Protein AF-A0AAN6EG68-F1 (afdb_monomer)

Nearest PDB structures (foldseek):
  6c6p-assembly1_B  TM=9.346E-01  e=1.962E-18  Homo sapiens
  6n04-assembly1_A  TM=6.151E-01  e=3.041E-03  Streptomyces sp. LC-6-2
  6nsd-assembly1_A  TM=4.526E-01  e=7.603E-03  Saccharomonospora piscinae
  6nsd-assembly1_B  TM=4.858E-01  e=1.551E-02  Saccharomonospora piscinae

Sequence (313 aa):
RPVELISHFCGLVLEHEPVSSDTYFDGPTGTTSHVSRPTDTAGNPLPMPHNGNVMLDGVGPVLLYQMSERETRVLADIPGPFLPSESNGQLRETLRTSLSRAAPKHLYPALHAALMRALDDSRRIRCIGSKFIPATANNIDGAVWIGDALNVRHPLTGGGMTVGLWDVVILTDLLRTHDAANSQQVQRVKAQWQWRRRPRALVVNVLSVALHALFAAETKELGLLREACFEYLAKGSHYTMQPSGFLSGLLPSPMLLIFHFFSVAFLAVYLRVSDESVAYSGGSLFYRVYSAFYTLYIAATVILPVIWRELQP

Structure (mmCIF, N/CA/C/O backbone):
data_AF-A0AAN6EG68-F1
#
_entry.id   AF-A0AAN6EG68-F1
#
loop_
_atom_site.group_PDB
_atom_site.id
_atom_site.type_symbol
_atom_site.label_atom_id
_atom_site.label_alt_id
_atom_site.label_comp_id
_atom_site.label_asym_id
_atom_site.label_entity_id
_atom_site.label_seq_id
_atom_site.pdbx_PDB_ins_code
_atom_site.Cartn_x
_atom_site.Cartn_y
_atom_site.Cartn_z
_atom_site.occupancy
_atom_site.B_iso_or_equiv
_atom_site.auth_seq_id
_atom_site.auth_comp_id
_atom_site.auth_asym_id
_atom_site.auth_atom_id
_atom_site.pdbx_PDB_model_num
ATOM 1 N N . ARG A 1 1 ? 11.511 17.547 2.089 1.00 34.03 1 ARG A N 1
ATOM 2 C CA . ARG A 1 1 ? 10.078 17.709 2.449 1.00 34.03 1 ARG A CA 1
ATOM 3 C C . ARG A 1 1 ? 9.546 16.315 2.758 1.00 34.03 1 ARG A C 1
ATOM 5 O O . ARG A 1 1 ? 10.033 15.402 2.102 1.00 34.03 1 ARG A O 1
ATOM 12 N N . PRO A 1 2 ? 8.655 16.119 3.748 1.00 47.31 2 PRO A N 1
ATOM 13 C CA . PRO A 1 2 ? 7.990 14.826 3.905 1.00 47.31 2 PRO A CA 1
ATOM 14 C C . PRO A 1 2 ? 7.341 14.454 2.569 1.00 47.31 2 PRO A C 1
ATOM 16 O O . PRO A 1 2 ? 6.809 15.335 1.891 1.00 47.31 2 PRO A O 1
ATOM 19 N N . VAL A 1 3 ? 7.468 13.194 2.160 1.00 53.41 3 VAL A N 1
ATOM 20 C CA . VAL A 1 3 ? 6.900 12.718 0.898 1.00 53.41 3 VAL A CA 1
ATOM 21 C C . VAL A 1 3 ? 5.382 12.703 1.067 1.00 53.41 3 VAL A C 1
ATOM 23 O O . VAL A 1 3 ? 4.819 11.797 1.677 1.00 53.41 3 VAL A O 1
ATOM 26 N N . GLU A 1 4 ? 4.711 13.758 0.610 1.00 60.09 4 GLU A N 1
ATOM 27 C CA . GLU A 1 4 ? 3.261 13.744 0.469 1.00 60.09 4 GLU A CA 1
ATOM 28 C C . GLU A 1 4 ? 2.936 12.898 -0.758 1.00 60.09 4 GLU A C 1
ATOM 30 O O . GLU A 1 4 ? 3.005 13.365 -1.892 1.00 60.09 4 GLU A O 1
ATOM 35 N N . LEU A 1 5 ? 2.632 11.625 -0.510 1.00 68.81 5 LEU A N 1
ATOM 36 C CA . LEU A 1 5 ? 2.168 10.669 -1.511 1.00 68.81 5 LEU A CA 1
ATOM 37 C C . LEU A 1 5 ? 0.724 11.007 -1.905 1.00 68.81 5 LEU A C 1
ATOM 39 O O . LEU A 1 5 ? -0.224 10.324 -1.518 1.00 68.81 5 LEU A O 1
ATOM 43 N N . ILE A 1 6 ? 0.559 12.136 -2.590 1.00 81.81 6 ILE A N 1
ATOM 44 C CA . ILE A 1 6 ? -0.708 12.533 -3.193 1.00 81.81 6 ILE A CA 1
ATOM 45 C C . ILE A 1 6 ? -0.736 11.940 -4.592 1.00 81.81 6 ILE A C 1
ATOM 47 O O . ILE A 1 6 ? 0.154 12.183 -5.410 1.00 81.81 6 ILE A O 1
ATOM 51 N N . SER A 1 7 ? -1.774 11.164 -4.852 1.00 88.12 7 SER A N 1
ATOM 52 C CA . SER A 1 7 ? -2.002 10.549 -6.146 1.00 88.12 7 SER A CA 1
ATOM 53 C C . SER A 1 7 ? -3.493 10.417 -6.414 1.00 88.12 7 SER A C 1
ATOM 55 O O . SER A 1 7 ? -4.335 10.681 -5.550 1.00 88.12 7 SER A O 1
ATOM 57 N N . HIS A 1 8 ? -3.829 10.023 -7.633 1.00 92.25 8 HIS A N 1
ATOM 58 C CA . HIS A 1 8 ? -5.200 9.800 -8.050 1.00 92.25 8 HIS A CA 1
ATOM 59 C C . HIS A 1 8 ? -5.314 8.419 -8.679 1.00 92.25 8 HIS A C 1
ATOM 61 O O . HIS A 1 8 ? -4.658 8.141 -9.679 1.00 92.25 8 HIS A O 1
ATOM 67 N N . PHE A 1 9 ? -6.191 7.573 -8.141 1.00 92.94 9 PHE A N 1
ATOM 68 C CA . PHE A 1 9 ? -6.505 6.300 -8.778 1.00 92.94 9 PHE A CA 1
ATOM 69 C C . PHE A 1 9 ? -7.623 6.485 -9.781 1.00 92.94 9 PHE A C 1
ATOM 71 O O . PHE A 1 9 ? -8.748 6.824 -9.410 1.00 92.94 9 PHE A O 1
ATOM 78 N N . CYS A 1 10 ? -7.317 6.215 -11.042 1.00 95.00 10 CYS A N 1
ATOM 79 C CA . CYS A 1 10 ? -8.279 6.219 -12.128 1.00 95.00 10 CYS A CA 1
ATOM 80 C C . CYS A 1 10 ? -8.716 4.791 -12.450 1.00 95.00 10 CYS A C 1
ATOM 82 O O . CYS A 1 10 ? -7.899 3.919 -12.747 1.00 95.00 10 CYS A O 1
ATOM 84 N N . GLY A 1 11 ? -10.022 4.558 -12.348 1.00 94.50 11 GLY A N 1
ATOM 85 C CA . GLY A 1 11 ? -10.633 3.248 -12.484 1.00 94.50 11 GLY A CA 1
ATOM 86 C C . GLY A 1 11 ? -11.172 2.972 -13.881 1.00 94.50 11 GLY A C 1
ATOM 87 O O . GLY A 1 11 ? -11.952 3.761 -14.416 1.00 94.50 11 GLY A O 1
ATOM 88 N N . LEU A 1 12 ? -10.835 1.798 -14.410 1.00 95.06 12 LEU A N 1
ATOM 89 C CA . LEU A 1 12 ? -11.405 1.203 -15.620 1.00 95.06 12 LEU A CA 1
ATOM 90 C C . LEU A 1 12 ? -12.009 -0.170 -15.284 1.00 95.06 12 LEU A C 1
ATOM 92 O O . LEU A 1 12 ? -11.793 -0.708 -14.192 1.00 95.06 12 LEU A O 1
ATOM 96 N N . VAL A 1 13 ? -12.807 -0.719 -16.194 1.00 93.88 13 VAL A N 1
ATOM 97 C CA . VAL A 1 13 ? -13.300 -2.103 -16.128 1.00 93.88 13 VAL A CA 1
ATOM 98 C C . VAL A 1 13 ? -12.889 -2.790 -17.415 1.00 93.88 13 VAL A C 1
ATOM 100 O O . VAL A 1 13 ? -13.124 -2.247 -18.490 1.00 93.88 13 VAL A O 1
ATOM 103 N N . LEU A 1 14 ? -12.265 -3.956 -17.296 1.00 91.81 14 LEU A N 1
ATOM 104 C CA . LEU A 1 14 ? -12.033 -4.846 -18.423 1.00 91.81 14 LEU A CA 1
ATOM 105 C C . LEU A 1 14 ? -13.143 -5.879 -18.439 1.00 91.81 14 LEU A C 1
ATOM 107 O O . LEU A 1 14 ? -13.297 -6.620 -17.469 1.00 91.81 14 LEU A O 1
ATOM 111 N N . GLU A 1 15 ? -13.867 -5.931 -19.545 1.00 89.31 15 GLU A N 1
ATOM 112 C CA . GLU A 1 15 ? -14.767 -7.031 -19.859 1.00 89.31 15 GLU A CA 1
ATOM 113 C C . GLU A 1 15 ? -13.999 -8.052 -20.698 1.00 89.31 15 GLU A C 1
ATOM 115 O O . GLU A 1 15 ? -13.345 -7.709 -21.691 1.00 89.31 15 GLU A O 1
ATOM 120 N N . HIS A 1 16 ? -14.021 -9.306 -20.264 1.00 84.88 16 HIS A N 1
ATOM 121 C CA . HIS A 1 16 ? -13.302 -10.391 -20.912 1.00 84.88 16 HIS A CA 1
ATOM 122 C C . HIS A 1 16 ? -14.074 -11.709 -20.804 1.00 84.88 16 HIS A C 1
ATOM 124 O O . HIS A 1 16 ? -14.963 -11.865 -19.966 1.00 84.88 16 HIS A O 1
ATOM 130 N N . GLU A 1 17 ? -13.717 -12.674 -21.650 1.00 82.31 17 GLU A N 1
ATOM 131 C CA . GLU A 1 17 ? -14.222 -14.042 -21.519 1.00 82.31 17 GLU A CA 1
ATOM 132 C C . GLU A 1 17 ? -13.797 -14.656 -20.174 1.00 82.31 17 GLU A C 1
ATOM 134 O O . GLU A 1 17 ? -12.758 -14.258 -19.629 1.00 82.31 17 GLU A O 1
ATOM 139 N N . PRO A 1 18 ? -14.573 -15.608 -19.622 1.00 79.62 18 PRO A N 1
ATOM 140 C CA . PRO A 1 18 ? -14.226 -16.293 -18.387 1.00 79.62 18 PRO A CA 1
ATOM 141 C C . PRO A 1 18 ? -12.802 -16.833 -18.412 1.00 79.62 18 PRO A C 1
ATOM 143 O O . PRO A 1 18 ? -12.399 -17.546 -19.330 1.00 79.62 18 PRO A O 1
ATOM 146 N N . VAL A 1 19 ? -12.040 -16.485 -17.382 1.00 69.38 19 VAL A N 1
ATOM 147 C CA . VAL A 1 19 ? -10.659 -16.934 -17.255 1.00 69.38 19 VAL A CA 1
ATOM 148 C C . VAL A 1 19 ? -10.644 -18.263 -16.515 1.00 69.38 19 VAL A C 1
ATOM 150 O O . VAL A 1 19 ? -10.862 -18.294 -15.307 1.00 69.38 19 VAL A O 1
ATOM 153 N N . SER A 1 20 ? -10.382 -19.357 -17.227 1.00 60.91 20 SER A N 1
ATOM 154 C CA . SER A 1 20 ? -10.094 -20.655 -16.612 1.00 60.91 20 SER A CA 1
ATOM 155 C C . SER A 1 20 ? -8.624 -20.712 -16.202 1.00 60.91 20 SER A C 1
ATOM 157 O O . SER A 1 20 ? -7.746 -20.544 -17.051 1.00 60.91 20 SER A O 1
ATOM 159 N N . SER A 1 21 ? -8.343 -20.956 -14.925 1.00 64.12 21 SER A N 1
ATOM 160 C CA . SER A 1 21 ? -6.982 -21.178 -14.439 1.00 64.12 21 SER A CA 1
ATOM 161 C C . SER A 1 21 ? -6.982 -22.290 -13.402 1.00 64.12 21 SER A C 1
ATOM 163 O O . SER A 1 21 ? -7.556 -22.133 -12.330 1.00 64.12 21 SER A O 1
ATOM 165 N N . ASP A 1 22 ? -6.299 -23.393 -13.704 1.00 55.91 22 ASP A N 1
ATOM 166 C CA . ASP A 1 22 ? -6.092 -24.487 -12.745 1.00 55.91 22 ASP A CA 1
ATOM 167 C C . ASP A 1 22 ? -4.967 -24.164 -11.743 1.00 55.91 22 ASP A C 1
ATOM 169 O O . ASP A 1 22 ? -4.758 -24.874 -10.758 1.00 55.91 22 ASP A O 1
ATOM 173 N N . THR A 1 23 ? -4.221 -23.080 -11.983 1.00 57.28 23 THR A N 1
ATOM 174 C CA . THR A 1 23 ? -3.123 -22.625 -11.133 1.00 57.28 23 THR A CA 1
ATOM 175 C C . THR A 1 23 ? -3.632 -21.669 -10.056 1.00 57.28 23 THR A C 1
ATOM 177 O O . THR A 1 23 ? -3.948 -20.506 -10.307 1.00 57.28 23 THR A O 1
ATOM 180 N N . TYR A 1 24 ? -3.683 -22.171 -8.825 1.00 58.12 24 TYR A N 1
ATOM 181 C CA . TYR A 1 24 ? -3.859 -21.369 -7.617 1.00 58.12 24 TYR A CA 1
ATOM 182 C C . TYR A 1 24 ? -2.513 -21.158 -6.927 1.00 58.12 24 TYR A C 1
ATOM 184 O O . TYR A 1 24 ? -1.597 -21.966 -7.072 1.00 58.12 24 TYR A O 1
ATOM 192 N N . PHE A 1 25 ? -2.400 -20.075 -6.155 1.00 60.59 25 PHE A N 1
ATOM 193 C CA . PHE A 1 25 ? -1.273 -19.895 -5.247 1.00 60.59 25 PHE A CA 1
ATOM 194 C C . PHE A 1 25 ? -1.234 -21.070 -4.258 1.00 60.59 25 PHE A C 1
ATOM 196 O O . PHE A 1 25 ? -2.131 -21.219 -3.429 1.00 60.59 25 PHE A O 1
ATOM 203 N N . ASP A 1 26 ? -0.201 -21.904 -4.353 1.00 57.41 26 ASP A N 1
ATOM 204 C CA . ASP A 1 26 ? -0.029 -23.135 -3.572 1.00 57.41 26 ASP A CA 1
ATOM 205 C C . ASP A 1 26 ? 0.702 -22.902 -2.236 1.00 57.41 26 ASP A C 1
ATOM 207 O O . ASP A 1 26 ? 1.080 -23.842 -1.535 1.00 57.41 26 ASP A O 1
ATOM 211 N N . GLY A 1 27 ? 0.851 -21.636 -1.837 1.00 54.44 27 GLY A N 1
ATOM 212 C CA . GLY A 1 27 ? 1.479 -21.251 -0.581 1.00 54.44 27 GLY A CA 1
ATOM 213 C C . GLY A 1 27 ? 2.996 -21.035 -0.686 1.00 54.44 27 GLY A C 1
ATOM 214 O O . GLY A 1 27 ? 3.596 -21.136 -1.748 1.00 54.44 27 GLY A O 1
ATOM 215 N N . PRO A 1 28 ? 3.656 -20.712 0.436 1.00 46.91 28 PRO A N 1
ATOM 216 C CA . PRO A 1 28 ? 5.072 -20.312 0.483 1.00 46.91 28 PRO A CA 1
ATOM 217 C C . PRO A 1 28 ? 6.085 -21.442 0.303 1.00 46.91 28 PRO A C 1
ATOM 219 O O . PRO A 1 28 ? 7.268 -21.183 0.101 1.00 46.91 28 PRO A O 1
ATOM 222 N N . THR A 1 29 ? 5.636 -22.683 0.465 1.00 51.59 29 THR A N 1
ATOM 223 C CA . THR A 1 29 ? 6.390 -23.909 0.159 1.00 51.59 29 THR A CA 1
ATOM 224 C C . THR A 1 29 ? 6.016 -24.466 -1.209 1.00 51.59 29 THR A C 1
ATOM 226 O O . THR A 1 29 ? 6.503 -25.524 -1.599 1.00 51.59 29 THR A O 1
ATOM 229 N N . GLY A 1 30 ? 5.087 -23.791 -1.880 1.00 54.03 30 GLY A N 1
ATOM 230 C CA . GLY A 1 30 ? 4.596 -24.137 -3.186 1.00 54.03 30 GLY A CA 1
ATOM 231 C C . GLY A 1 30 ? 5.615 -23.858 -4.283 1.00 54.03 30 GLY A C 1
ATOM 232 O O . GLY A 1 30 ? 6.618 -23.171 -4.094 1.00 54.03 30 GLY A O 1
ATOM 233 N N . THR A 1 31 ? 5.355 -24.426 -5.449 1.00 50.06 31 THR A N 1
ATOM 234 C CA . THR A 1 31 ? 6.162 -24.252 -6.660 1.00 50.06 31 THR A CA 1
ATOM 235 C C . THR A 1 31 ? 5.840 -22.954 -7.403 1.00 50.06 31 THR A C 1
ATOM 237 O O . THR A 1 31 ? 6.585 -22.578 -8.312 1.00 50.06 31 THR A O 1
ATOM 240 N N . THR A 1 32 ? 4.762 -22.244 -7.035 1.00 54.91 32 THR A N 1
ATOM 241 C CA . THR A 1 32 ? 4.381 -20.996 -7.706 1.00 54.91 32 THR A CA 1
ATOM 242 C C . THR A 1 32 ? 5.340 -19.855 -7.364 1.00 54.91 32 THR A C 1
ATOM 244 O O . THR A 1 32 ? 5.504 -19.442 -6.216 1.00 54.91 32 THR A O 1
ATOM 247 N N . SER A 1 33 ? 5.999 -19.312 -8.390 1.00 53.25 33 SER A N 1
ATOM 248 C CA . SER A 1 33 ? 6.891 -18.165 -8.235 1.00 53.25 33 SER A CA 1
ATOM 249 C C . SER A 1 33 ? 6.109 -16.937 -7.758 1.00 53.25 33 SER A C 1
ATOM 251 O O . SER A 1 33 ? 5.188 -16.491 -8.438 1.00 53.25 33 SER A O 1
ATOM 253 N N . HIS A 1 34 ? 6.534 -16.333 -6.646 1.00 56.84 34 HIS A N 1
ATOM 254 C CA . HIS A 1 34 ? 5.934 -15.116 -6.072 1.00 56.84 34 HIS A CA 1
ATOM 255 C C . HIS A 1 34 ? 6.047 -13.865 -6.966 1.00 56.84 34 HIS A C 1
ATOM 257 O O . HIS A 1 34 ? 5.420 -12.844 -6.691 1.00 56.84 34 HIS A O 1
ATOM 263 N N . VAL A 1 35 ? 6.849 -13.945 -8.031 1.00 56.38 35 VAL A N 1
ATOM 264 C CA . VAL A 1 35 ? 6.970 -12.949 -9.096 1.00 56.38 35 VAL A CA 1
ATOM 265 C C . VAL A 1 35 ? 6.709 -13.678 -10.409 1.00 56.38 35 VAL A C 1
ATOM 267 O O . VAL A 1 35 ? 7.561 -14.427 -10.887 1.00 56.38 35 VAL A O 1
ATOM 270 N N . SER A 1 36 ? 5.524 -13.491 -10.985 1.00 53.62 36 SER A N 1
ATOM 271 C CA . SER A 1 36 ? 5.192 -14.084 -12.278 1.00 53.62 36 SER A CA 1
ATOM 272 C C . SER A 1 36 ? 6.006 -13.402 -13.378 1.00 53.62 36 SER A C 1
ATOM 274 O O . SER A 1 36 ? 5.848 -12.204 -13.625 1.00 53.62 36 SER A O 1
ATOM 276 N N . ARG A 1 37 ? 6.857 -14.160 -14.074 1.00 55.66 37 ARG A N 1
ATOM 277 C CA . ARG A 1 37 ? 7.340 -13.753 -15.399 1.00 55.66 37 ARG A CA 1
ATOM 278 C C . ARG A 1 37 ? 6.243 -14.091 -16.413 1.00 55.66 37 ARG A C 1
ATOM 280 O O . ARG A 1 37 ? 5.668 -15.174 -16.299 1.00 55.66 37 ARG A O 1
ATOM 287 N N . PRO A 1 38 ? 5.938 -13.210 -17.381 1.00 52.88 38 PRO A N 1
ATOM 288 C CA . PRO A 1 38 ? 4.919 -13.494 -18.384 1.00 52.88 38 PRO A CA 1
ATOM 289 C C . PRO A 1 38 ? 5.274 -14.795 -19.108 1.00 52.88 38 PRO A C 1
ATOM 291 O O . PRO A 1 38 ? 6.283 -14.875 -19.805 1.00 52.88 38 PRO A O 1
ATOM 294 N N . THR A 1 39 ? 4.465 -15.826 -18.893 1.00 50.31 39 THR A N 1
ATOM 295 C CA . THR A 1 39 ? 4.550 -17.110 -19.586 1.00 50.31 39 THR A CA 1
ATOM 296 C C . THR A 1 39 ? 3.167 -17.389 -20.160 1.00 50.31 39 THR A C 1
ATOM 298 O O . THR A 1 39 ? 2.177 -17.388 -19.441 1.00 50.31 39 THR A O 1
ATOM 301 N N . ASP A 1 40 ? 3.126 -17.483 -21.488 1.00 51.56 40 ASP A N 1
ATOM 302 C CA . ASP A 1 40 ? 1.959 -17.722 -22.344 1.00 51.56 40 ASP A CA 1
ATOM 303 C C . ASP A 1 40 ? 0.699 -16.867 -22.063 1.00 51.56 40 ASP A C 1
ATOM 305 O O . ASP A 1 40 ? -0.344 -17.327 -21.603 1.00 51.56 40 ASP A O 1
ATOM 309 N N . THR A 1 41 ? 0.790 -15.570 -22.376 1.00 52.97 41 THR A N 1
ATOM 310 C CA . THR A 1 41 ? -0.293 -14.577 -22.228 1.00 52.97 41 THR A CA 1
ATOM 311 C C . THR A 1 41 ? -1.195 -14.467 -23.466 1.00 52.97 41 THR A C 1
ATOM 313 O O . THR A 1 41 ? -1.976 -13.520 -23.581 1.00 52.97 41 THR A O 1
ATOM 316 N N . ALA A 1 42 ? -1.097 -15.399 -24.421 1.00 52.16 42 ALA A N 1
ATOM 317 C CA . ALA A 1 42 ? -1.772 -15.275 -25.715 1.00 52.16 42 ALA A CA 1
ATOM 318 C C . ALA A 1 42 ? -3.309 -15.364 -25.617 1.00 52.16 42 ALA A C 1
ATOM 320 O O . ALA A 1 42 ? -4.000 -14.749 -26.428 1.00 52.16 42 ALA A O 1
ATOM 321 N N . GLY A 1 43 ? -3.842 -16.080 -24.618 1.00 55.97 43 GLY A N 1
ATOM 322 C CA . GLY A 1 43 ? -5.288 -16.267 -24.427 1.00 55.97 43 GLY A CA 1
ATOM 323 C C . GLY A 1 43 ? -5.887 -15.619 -23.175 1.00 55.97 43 GLY A C 1
ATOM 324 O O . GLY A 1 43 ? -7.107 -15.524 -23.079 1.00 55.97 43 GLY A O 1
ATOM 325 N N . ASN A 1 44 ? -5.066 -15.172 -22.218 1.00 63.25 44 ASN A N 1
ATOM 326 C CA . ASN A 1 44 ? -5.548 -14.729 -20.910 1.00 63.25 44 ASN A CA 1
ATOM 327 C C . ASN A 1 44 ? -5.490 -13.197 -20.761 1.00 63.25 44 ASN A C 1
ATOM 329 O O . ASN A 1 44 ? -4.425 -12.609 -20.965 1.00 63.25 44 ASN A O 1
ATOM 333 N N . PRO A 1 45 ? -6.593 -12.525 -20.380 1.00 72.75 45 PRO A N 1
ATOM 334 C CA . PRO A 1 45 ? -6.592 -11.089 -20.115 1.00 72.75 45 PRO A CA 1
ATOM 335 C C . PRO A 1 45 ? -5.745 -10.685 -18.899 1.00 72.75 45 PRO A C 1
ATOM 337 O O . PRO A 1 45 ? -5.509 -9.490 -18.743 1.00 72.75 45 PRO A O 1
ATOM 340 N N . LEU A 1 46 ? -5.288 -11.616 -18.046 1.00 80.56 46 LEU A N 1
ATOM 341 C CA . LEU A 1 46 ? -4.505 -11.310 -16.841 1.00 80.56 46 LEU A CA 1
ATOM 342 C C . LEU A 1 46 ? -3.203 -12.116 -16.732 1.00 80.56 46 LEU A C 1
ATOM 344 O O . LEU A 1 46 ? -3.188 -13.283 -17.120 1.00 80.56 46 LEU A O 1
ATOM 348 N N . PRO A 1 47 ? -2.129 -11.533 -16.152 1.00 79.25 47 PRO A N 1
ATOM 349 C CA . PRO A 1 47 ? -0.864 -12.242 -15.938 1.00 79.25 47 PRO A CA 1
ATOM 350 C C . PRO A 1 47 ? -1.003 -13.439 -14.992 1.00 79.25 47 PRO A C 1
ATOM 352 O O . PRO A 1 47 ? -0.449 -14.499 -15.261 1.00 79.25 47 PRO A O 1
ATOM 355 N N . MET A 1 48 ? -1.751 -13.269 -13.898 1.00 79.19 48 MET A N 1
ATOM 356 C CA . MET A 1 48 ? -2.055 -14.332 -12.944 1.00 79.19 48 MET A CA 1
ATOM 357 C C . MET A 1 48 ? -3.538 -14.262 -12.545 1.00 79.19 48 MET A C 1
ATOM 359 O O . MET A 1 48 ? -3.926 -13.386 -11.762 1.00 79.19 48 MET A O 1
ATOM 363 N N . PRO A 1 49 ? -4.392 -15.143 -13.091 1.00 78.94 49 PRO A N 1
ATOM 364 C CA . PRO A 1 49 ? -5.804 -15.227 -12.715 1.00 78.94 49 PRO A CA 1
ATOM 365 C C . PRO A 1 49 ? -5.991 -15.573 -11.238 1.00 78.94 49 PRO A C 1
ATOM 367 O O . PRO A 1 49 ? -5.094 -16.124 -10.601 1.00 78.94 49 PRO A O 1
ATOM 370 N N . HIS A 1 50 ? -7.152 -15.228 -10.680 1.00 78.50 50 HIS A N 1
ATOM 371 C CA . HIS A 1 50 ? -7.513 -15.411 -9.265 1.00 78.50 50 HIS A CA 1
ATOM 372 C C . HIS A 1 50 ? -6.593 -14.706 -8.253 1.00 78.50 50 HIS A C 1
ATOM 374 O O . HIS A 1 50 ? -6.770 -14.857 -7.045 1.00 78.50 50 HIS A O 1
ATOM 380 N N . ASN A 1 51 ? -5.644 -13.896 -8.727 1.00 83.75 51 ASN A N 1
ATOM 381 C CA . ASN A 1 51 ? -4.706 -13.138 -7.913 1.00 83.75 51 ASN A CA 1
ATOM 382 C C . ASN A 1 51 ? -4.835 -11.638 -8.207 1.00 83.75 51 ASN A C 1
ATOM 384 O O . ASN A 1 51 ? -5.194 -11.217 -9.310 1.00 83.75 51 ASN A O 1
ATOM 388 N N . GLY A 1 52 ? -4.527 -10.812 -7.206 1.00 88.31 52 GLY A N 1
ATOM 389 C CA . GLY A 1 52 ? -4.320 -9.383 -7.422 1.00 88.31 52 GLY A CA 1
ATOM 390 C C . GLY A 1 52 ? -3.003 -9.169 -8.164 1.00 88.31 52 GLY A C 1
ATOM 391 O O . GLY A 1 52 ? -1.960 -9.631 -7.713 1.00 88.31 52 GLY A O 1
ATOM 392 N N . ASN A 1 53 ? -3.044 -8.471 -9.294 1.00 89.25 53 ASN A N 1
ATOM 393 C CA . ASN A 1 53 ? -1.874 -8.171 -10.110 1.00 89.25 53 ASN A CA 1
ATOM 394 C C . ASN A 1 53 ? -1.461 -6.711 -9.885 1.00 89.25 53 ASN A C 1
ATOM 396 O O . ASN A 1 53 ? -2.300 -5.809 -9.921 1.00 89.25 53 ASN A O 1
ATOM 400 N N . VAL A 1 54 ? -0.166 -6.475 -9.677 1.00 91.56 54 VAL A N 1
ATOM 401 C CA . VAL A 1 54 ? 0.413 -5.135 -9.509 1.00 91.56 54 VAL A CA 1
ATOM 402 C C . VAL A 1 54 ? 1.495 -4.945 -10.565 1.00 91.56 54 VAL A C 1
ATOM 404 O O . VAL A 1 54 ? 2.498 -5.652 -10.556 1.00 91.56 54 VAL A O 1
ATOM 407 N N . MET A 1 55 ? 1.298 -3.995 -11.476 1.00 91.12 55 MET A N 1
ATOM 408 C CA . MET A 1 55 ? 2.254 -3.663 -12.535 1.00 91.12 55 MET A CA 1
ATOM 409 C C . MET A 1 55 ? 2.949 -2.339 -12.209 1.00 91.12 55 MET A C 1
ATOM 411 O O . MET A 1 55 ? 2.281 -1.359 -11.878 1.00 91.12 55 MET A O 1
ATOM 415 N N . LEU A 1 56 ? 4.281 -2.303 -12.294 1.00 90.12 56 LEU A N 1
ATOM 416 C CA . LEU A 1 56 ? 5.093 -1.199 -11.757 1.00 90.12 56 LEU A CA 1
ATOM 417 C C . LEU A 1 56 ? 5.752 -0.294 -12.802 1.00 90.12 56 LEU A C 1
ATOM 419 O O . LEU A 1 56 ? 6.315 0.734 -12.438 1.00 90.12 56 LEU A O 1
ATOM 423 N N . ASP A 1 57 ? 5.692 -0.651 -14.084 1.00 87.81 57 ASP A N 1
ATOM 424 C CA . ASP A 1 57 ? 6.399 0.086 -15.142 1.00 87.81 57 ASP A CA 1
ATOM 425 C C . ASP A 1 57 ? 5.609 1.281 -15.707 1.00 87.81 57 ASP A C 1
ATOM 427 O O . ASP A 1 57 ? 6.121 2.034 -16.547 1.00 87.81 57 ASP A O 1
ATOM 431 N N . GLY A 1 58 ? 4.373 1.470 -15.233 1.00 88.12 58 GLY A N 1
ATOM 432 C CA . GLY A 1 58 ? 3.504 2.597 -15.567 1.00 88.12 58 GLY A CA 1
ATOM 433 C C . GLY A 1 58 ? 4.044 3.957 -15.108 1.00 88.12 58 GLY A C 1
ATOM 434 O O . GLY A 1 58 ? 5.175 4.092 -14.646 1.00 88.12 58 GLY A O 1
ATOM 435 N N . VAL A 1 59 ? 3.225 5.002 -15.258 1.00 90.44 59 VAL A N 1
ATOM 436 C CA . VAL A 1 59 ? 3.531 6.324 -14.670 1.00 90.44 59 VAL A CA 1
ATOM 437 C C . VAL A 1 59 ? 3.501 6.237 -13.138 1.00 90.44 59 VAL A C 1
ATOM 439 O O . VAL A 1 59 ? 4.355 6.808 -12.471 1.00 90.44 59 VAL A O 1
ATOM 442 N N . GLY A 1 60 ? 2.546 5.477 -12.606 1.00 90.62 60 GLY A N 1
ATOM 443 C CA . GLY A 1 60 ? 2.505 4.965 -11.240 1.00 90.62 60 GLY A CA 1
ATOM 444 C C . GLY A 1 60 ? 2.076 3.490 -11.263 1.00 90.62 60 GLY A C 1
ATOM 445 O O . GLY A 1 60 ? 1.894 2.923 -12.350 1.00 90.62 60 GLY A O 1
ATOM 446 N N . PRO A 1 61 ? 1.905 2.843 -10.097 1.00 92.69 61 PRO A N 1
ATOM 447 C CA . PRO A 1 61 ? 1.449 1.459 -10.035 1.00 92.69 61 PRO A CA 1
ATOM 448 C C . PRO A 1 61 ? 0.063 1.273 -10.669 1.00 92.69 61 PRO A C 1
ATOM 450 O O . PRO A 1 61 ? -0.859 2.063 -10.453 1.00 92.69 61 PRO A O 1
ATOM 453 N N . VAL A 1 62 ? -0.102 0.184 -11.419 1.00 95.00 62 VAL A N 1
ATOM 454 C CA . VAL A 1 62 ? -1.387 -0.244 -11.984 1.00 95.00 62 VAL A CA 1
ATOM 455 C C . VAL A 1 62 ? -1.825 -1.527 -11.292 1.00 95.00 62 VAL A C 1
ATOM 457 O O . VAL A 1 62 ? -1.121 -2.535 -11.326 1.00 95.00 62 VAL A O 1
ATOM 460 N N . LEU A 1 63 ? -2.994 -1.489 -10.661 1.00 94.69 63 LEU A N 1
ATOM 461 C CA . LEU A 1 63 ? -3.604 -2.628 -9.985 1.00 94.69 63 LEU A CA 1
ATOM 462 C C . LEU A 1 63 ? -4.649 -3.271 -10.885 1.00 94.69 63 LEU A C 1
ATOM 464 O O . LEU A 1 63 ? -5.477 -2.563 -11.460 1.00 94.69 63 LEU A O 1
ATOM 468 N N . LEU A 1 64 ? -4.654 -4.600 -10.947 1.00 93.62 64 LEU A N 1
ATOM 469 C CA . LEU A 1 64 ? -5.698 -5.378 -11.599 1.00 93.62 64 LEU A CA 1
ATOM 470 C C . LEU A 1 64 ? -6.200 -6.460 -10.651 1.00 93.62 64 LEU A C 1
ATOM 472 O O . LEU A 1 64 ? -5.411 -7.228 -10.104 1.00 93.62 64 LEU A O 1
ATOM 476 N N . TYR A 1 65 ? -7.511 -6.542 -10.461 1.00 92.12 65 TYR A N 1
ATOM 477 C CA . TYR A 1 65 ? -8.120 -7.619 -9.687 1.00 92.12 65 TYR A CA 1
ATOM 478 C C . TYR A 1 65 ? -9.496 -7.976 -10.240 1.00 92.12 65 TYR A C 1
ATOM 480 O O . TYR A 1 65 ? -10.300 -7.105 -10.586 1.00 92.12 65 TYR A O 1
ATOM 488 N N . GLN A 1 66 ? -9.757 -9.276 -10.333 1.00 90.12 66 GLN A N 1
ATOM 489 C CA . GLN A 1 66 ? -11.032 -9.797 -10.814 1.00 90.12 66 GLN A CA 1
ATOM 490 C C . GLN A 1 66 ? -12.137 -9.472 -9.806 1.00 90.12 66 GLN A C 1
ATOM 492 O O . GLN A 1 66 ? -11.985 -9.710 -8.609 1.00 90.12 66 GLN A O 1
ATOM 497 N N . MET A 1 67 ? -13.236 -8.895 -10.292 1.00 90.25 67 MET A N 1
ATOM 498 C CA . MET A 1 67 ? -14.457 -8.672 -9.507 1.00 90.25 67 MET A CA 1
ATOM 499 C C . MET A 1 67 ? -15.461 -9.807 -9.727 1.00 90.25 67 MET A C 1
ATOM 501 O O . MET A 1 67 ? -16.218 -10.147 -8.822 1.00 90.25 67 MET A O 1
ATOM 505 N N . SER A 1 68 ? -15.456 -10.381 -10.930 1.00 88.62 68 SER A N 1
ATOM 506 C CA . SER A 1 68 ? -16.263 -11.527 -11.342 1.00 88.62 68 SER A CA 1
ATOM 507 C C . SER A 1 68 ? -15.473 -12.373 -12.348 1.00 88.62 68 SER A C 1
ATOM 509 O O . SER A 1 68 ? -14.341 -12.037 -12.700 1.00 88.62 68 SER A O 1
ATOM 511 N N . GLU A 1 69 ? -16.058 -13.464 -12.843 1.00 84.38 69 GLU A N 1
ATOM 512 C CA . GLU A 1 69 ? -15.427 -14.305 -13.872 1.00 84.38 69 GLU A CA 1
ATOM 513 C C . GLU A 1 69 ? -15.167 -13.553 -15.188 1.00 84.38 69 GLU A C 1
ATOM 515 O O . GLU A 1 69 ? -14.280 -13.940 -15.946 1.00 84.38 69 GLU A O 1
ATOM 520 N N . ARG A 1 70 ? -15.919 -12.476 -15.454 1.00 87.94 70 ARG A N 1
ATOM 521 C CA . ARG A 1 70 ? -15.903 -11.731 -16.725 1.00 87.94 70 ARG A CA 1
ATOM 522 C C . ARG A 1 70 ? -15.472 -10.274 -16.595 1.00 87.94 70 ARG A C 1
ATOM 524 O O . ARG A 1 70 ? -15.318 -9.592 -17.606 1.00 87.94 70 ARG A O 1
ATOM 531 N N . GLU A 1 71 ? -15.300 -9.784 -15.371 1.00 90.88 71 GLU A N 1
ATOM 532 C CA . GLU A 1 71 ? -14.961 -8.389 -15.113 1.00 90.88 71 GLU A CA 1
ATOM 533 C C . GLU A 1 71 ? -13.711 -8.275 -14.250 1.00 90.88 71 GLU A C 1
ATOM 535 O O . GLU A 1 71 ? -13.651 -8.768 -13.118 1.00 90.88 71 GLU A O 1
ATOM 540 N N . THR A 1 72 ? -12.745 -7.508 -14.747 1.00 92.50 72 THR A N 1
ATOM 541 C CA . THR A 1 72 ? -11.561 -7.115 -13.987 1.00 92.50 72 THR A CA 1
ATOM 542 C C . THR A 1 72 ? -11.552 -5.618 -13.736 1.00 92.50 72 THR A C 1
ATOM 544 O O . THR A 1 72 ? -11.653 -4.806 -14.657 1.00 92.50 72 THR A O 1
ATOM 547 N N . ARG A 1 73 ? -11.386 -5.228 -12.471 1.00 94.75 73 ARG A N 1
ATOM 548 C CA . ARG A 1 73 ? -11.121 -3.839 -12.109 1.00 94.75 73 ARG A CA 1
ATOM 549 C C . ARG A 1 73 ? -9.675 -3.508 -12.431 1.00 94.75 73 ARG A C 1
ATOM 551 O O . ARG A 1 73 ? -8.778 -4.231 -12.013 1.00 94.75 73 ARG A O 1
ATOM 558 N N . VAL A 1 74 ? -9.464 -2.368 -13.080 1.00 95.62 74 VAL A N 1
ATOM 559 C CA . VAL A 1 74 ? -8.140 -1.761 -13.234 1.00 95.62 74 VAL A CA 1
ATOM 560 C C . VAL A 1 74 ? -8.126 -0.437 -12.492 1.00 95.62 74 VAL A C 1
ATOM 562 O O . VAL A 1 74 ? -9.043 0.365 -12.668 1.00 95.62 74 VAL A O 1
ATOM 565 N N . LEU A 1 75 ? -7.107 -0.208 -11.668 1.00 95.62 75 LEU A N 1
ATOM 566 C CA . LEU A 1 75 ? -6.851 1.068 -11.007 1.00 95.62 75 LEU A CA 1
ATOM 567 C C . LEU A 1 75 ? -5.442 1.529 -11.380 1.00 95.62 75 LEU A C 1
ATOM 569 O O . LEU A 1 75 ? -4.462 0.925 -10.951 1.00 95.62 75 LEU A O 1
ATOM 573 N N . ALA A 1 76 ? -5.341 2.585 -12.180 1.00 95.38 76 ALA A N 1
ATOM 574 C CA . ALA A 1 76 ? -4.066 3.199 -12.529 1.00 95.38 76 ALA A CA 1
ATOM 575 C C . ALA A 1 76 ? -3.796 4.388 -11.604 1.00 95.38 76 ALA A C 1
ATOM 577 O O . ALA A 1 76 ? -4.611 5.311 -11.538 1.00 95.38 76 ALA A O 1
ATOM 578 N N . ASP A 1 77 ? -2.668 4.356 -10.899 1.00 93.69 77 ASP A N 1
ATOM 579 C CA . ASP A 1 77 ? -2.210 5.464 -10.068 1.00 93.69 77 ASP A CA 1
ATOM 580 C C . ASP A 1 77 ? -1.579 6.559 -10.936 1.00 93.69 77 ASP A C 1
ATOM 582 O O . ASP A 1 77 ? -0.673 6.298 -11.733 1.00 93.69 77 ASP A O 1
ATOM 586 N N . ILE A 1 78 ? -2.070 7.788 -10.785 1.00 92.31 78 ILE A N 1
ATOM 587 C CA . ILE A 1 78 ? -1.501 8.991 -11.391 1.00 92.31 78 ILE A CA 1
ATOM 588 C C . ILE A 1 78 ? -0.888 9.835 -10.266 1.00 92.31 78 ILE A C 1
ATOM 590 O O . ILE A 1 78 ? -1.640 10.438 -9.487 1.00 92.31 78 ILE A O 1
ATOM 594 N N . PRO A 1 79 ? 0.452 9.875 -10.146 1.00 87.94 79 PRO A N 1
ATOM 595 C CA . PRO A 1 79 ? 1.120 10.635 -9.103 1.00 87.94 79 PRO A CA 1
ATOM 596 C C . PRO A 1 79 ? 0.954 12.138 -9.332 1.00 87.94 79 PRO A C 1
ATOM 598 O O . PRO A 1 79 ? 0.899 12.619 -10.466 1.00 87.94 79 PRO A O 1
ATOM 601 N N . GLY A 1 80 ? 0.901 12.887 -8.234 1.00 85.44 80 GLY A N 1
ATOM 602 C CA . GLY A 1 80 ? 0.911 14.341 -8.250 1.00 85.44 80 GLY A CA 1
ATOM 603 C C . GLY A 1 80 ? -0.316 14.980 -7.592 1.00 85.44 80 GLY A C 1
ATOM 604 O O . GLY A 1 80 ? -1.353 14.343 -7.397 1.00 85.44 80 GLY A O 1
ATOM 605 N N . PRO A 1 81 ? -0.209 16.278 -7.252 1.00 83.44 81 PRO A N 1
ATOM 606 C CA . PRO A 1 81 ? -1.227 16.994 -6.485 1.00 83.44 81 PRO A CA 1
ATOM 607 C C . PRO A 1 81 ? -2.498 17.307 -7.281 1.00 83.44 81 PRO A C 1
ATOM 609 O O . PRO A 1 81 ? -3.536 17.575 -6.681 1.00 83.44 81 PRO A O 1
ATOM 612 N N . PHE A 1 82 ? -2.431 17.279 -8.614 1.00 86.62 82 PHE A N 1
ATOM 613 C CA . PHE A 1 82 ? -3.546 17.618 -9.491 1.00 86.62 82 PHE A CA 1
ATOM 614 C C . PHE A 1 82 ? -3.749 16.530 -10.536 1.00 86.62 82 PHE A C 1
ATOM 616 O O . PHE A 1 82 ? -2.794 16.063 -11.154 1.00 86.62 82 PHE A O 1
ATOM 623 N N . LEU A 1 83 ? -5.010 16.166 -10.755 1.00 89.81 83 LEU A N 1
ATOM 624 C CA . LEU A 1 83 ? -5.385 15.273 -11.838 1.00 89.81 83 LEU A CA 1
ATOM 625 C C . LEU A 1 83 ? -5.227 16.003 -13.187 1.00 89.81 83 LEU A C 1
ATOM 627 O O . LEU A 1 83 ? -5.716 17.132 -13.314 1.00 89.81 83 LEU A O 1
ATOM 631 N N . PRO A 1 84 ? -4.601 15.383 -14.205 1.00 90.25 84 PRO A N 1
ATOM 632 C CA . PRO A 1 84 ? -4.615 15.915 -15.562 1.00 90.25 84 PRO A CA 1
ATOM 633 C C . PRO A 1 84 ? -6.052 16.145 -16.046 1.00 90.25 84 PRO A C 1
ATOM 635 O O . PRO A 1 84 ? -6.964 15.393 -15.698 1.00 90.25 84 PRO A O 1
ATOM 638 N N . SER A 1 85 ? -6.271 17.182 -16.854 1.00 88.44 85 SER A N 1
ATOM 639 C CA . SER A 1 85 ? -7.627 17.505 -17.302 1.00 88.44 85 SER A CA 1
ATOM 640 C C . SER A 1 85 ? -8.165 16.439 -18.264 1.00 88.44 85 SER A C 1
ATOM 642 O O . SER A 1 85 ? -7.474 15.986 -19.178 1.00 88.44 85 SER A O 1
ATOM 644 N N . GLU A 1 86 ? -9.423 16.032 -18.076 1.00 86.94 86 GLU A N 1
ATOM 645 C CA . GLU A 1 86 ? -10.110 15.157 -19.033 1.00 86.94 86 GLU A CA 1
ATOM 646 C C . GLU A 1 86 ? -10.687 15.954 -20.213 1.00 86.94 86 GLU A C 1
ATOM 648 O O . GLU A 1 86 ? -10.740 15.438 -21.326 1.00 86.94 86 GLU A O 1
ATOM 653 N N . SER A 1 87 ? -11.046 17.232 -20.023 1.00 86.94 87 SER A N 1
ATOM 654 C CA . SER A 1 87 ? -11.684 18.048 -21.072 1.00 86.94 87 SER A CA 1
ATOM 655 C C . SER A 1 87 ? -10.768 18.353 -22.258 1.00 86.94 87 SER A C 1
ATOM 657 O O . SER A 1 87 ? -11.252 18.546 -23.369 1.00 86.94 87 SER A O 1
ATOM 659 N N . ASN A 1 88 ? -9.452 18.376 -22.036 1.00 89.56 88 ASN A N 1
ATOM 660 C CA . ASN A 1 88 ? -8.437 18.557 -23.076 1.00 89.56 88 ASN A CA 1
ATOM 661 C C . ASN A 1 88 ? -7.767 17.230 -23.493 1.00 89.56 88 ASN A C 1
ATOM 663 O O . ASN A 1 88 ? -6.769 17.252 -24.208 1.00 89.56 88 ASN A O 1
ATOM 667 N N . GLY A 1 89 ? -8.276 16.086 -23.019 1.00 90.25 89 GLY A N 1
ATOM 668 C CA . GLY A 1 89 ? -7.761 14.754 -23.339 1.00 90.25 89 GLY A CA 1
ATOM 669 C C . GLY A 1 89 ? -6.456 14.348 -22.640 1.00 90.25 89 GLY A C 1
ATOM 670 O O . GLY A 1 89 ? -6.046 13.197 -22.790 1.00 90.25 89 GLY A O 1
ATOM 671 N N . GLN A 1 90 ? -5.821 15.218 -21.842 1.00 93.06 90 GLN A N 1
ATOM 672 C CA . GLN A 1 90 ? -4.533 14.918 -21.197 1.00 93.06 90 GLN A CA 1
ATOM 673 C C . GLN A 1 90 ? -4.611 13.700 -20.279 1.00 93.06 90 GLN A C 1
ATOM 675 O O . GLN A 1 90 ? -3.722 12.855 -20.320 1.00 93.06 90 GLN A O 1
ATOM 680 N N . LEU A 1 91 ? -5.693 13.564 -19.505 1.00 93.94 91 LEU A N 1
ATOM 681 C CA . LEU A 1 91 ? -5.893 12.405 -18.634 1.00 93.94 91 LEU A CA 1
ATOM 682 C C . LEU A 1 91 ? -5.853 11.083 -19.406 1.00 93.94 91 LEU A C 1
ATOM 684 O O . LEU A 1 91 ? -5.190 10.136 -18.984 1.00 93.94 91 LEU A O 1
ATOM 688 N N . ARG A 1 92 ? -6.539 11.023 -20.551 1.00 94.75 92 ARG A N 1
ATOM 689 C CA . ARG A 1 92 ? -6.581 9.819 -21.388 1.00 94.75 92 ARG A CA 1
ATOM 690 C C . ARG A 1 92 ? -5.221 9.503 -21.973 1.00 94.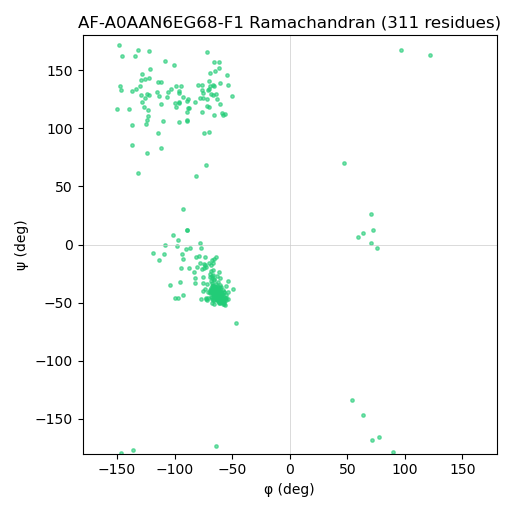75 92 ARG A C 1
ATOM 692 O O . ARG A 1 92 ? -4.846 8.340 -22.003 1.00 94.75 92 ARG A O 1
ATOM 699 N N . GLU A 1 93 ? -4.466 10.518 -22.373 1.00 95.44 93 GLU A N 1
ATOM 700 C CA . GLU A 1 93 ? -3.125 10.314 -22.911 1.00 95.44 93 GLU A CA 1
ATOM 701 C C . GLU A 1 93 ? -2.130 9.846 -21.838 1.00 95.44 93 GLU A C 1
ATOM 703 O O . GLU A 1 93 ? -1.364 8.904 -22.058 1.00 95.44 93 GLU A O 1
ATOM 708 N N . THR A 1 94 ? -2.194 10.423 -20.632 1.00 95.44 94 THR A N 1
ATOM 709 C CA . THR A 1 94 ? -1.401 9.954 -19.486 1.00 95.44 94 THR A CA 1
ATOM 710 C C . THR A 1 94 ? -1.751 8.512 -19.124 1.00 95.44 94 THR A C 1
ATOM 712 O O . THR A 1 94 ? -0.851 7.698 -18.916 1.00 95.44 94 THR A O 1
ATOM 715 N N . LEU A 1 95 ? -3.041 8.160 -19.095 1.00 96.38 95 LEU A N 1
ATOM 716 C CA . LEU A 1 95 ? -3.482 6.790 -18.827 1.00 96.38 95 LEU A CA 1
ATOM 717 C C . LEU A 1 95 ? -3.052 5.830 -19.932 1.00 96.38 95 LEU A C 1
ATOM 719 O O . LEU A 1 95 ? -2.512 4.773 -19.624 1.00 96.38 95 LEU A O 1
ATOM 723 N N . ARG A 1 96 ? -3.203 6.206 -21.205 1.00 96.69 96 ARG A N 1
ATOM 724 C CA . ARG A 1 96 ? -2.741 5.408 -22.348 1.00 96.69 96 ARG A CA 1
ATOM 725 C C . ARG A 1 96 ? -1.250 5.109 -22.240 1.00 96.69 96 ARG A C 1
ATOM 727 O O . ARG A 1 96 ? -0.849 3.954 -22.382 1.00 96.69 96 ARG A O 1
ATOM 734 N N . THR A 1 97 ? -0.447 6.120 -21.913 1.00 95.94 97 THR A N 1
ATOM 735 C CA . THR A 1 97 ? 0.995 5.973 -21.678 1.00 95.94 97 THR A CA 1
ATOM 736 C C . THR A 1 97 ? 1.278 5.049 -20.493 1.00 95.94 97 THR A C 1
ATOM 738 O O . THR A 1 97 ? 2.074 4.119 -20.616 1.00 95.94 97 THR A O 1
ATOM 741 N N . SER A 1 98 ? 0.610 5.268 -19.356 1.00 95.69 98 SER A N 1
ATOM 742 C CA . SER A 1 98 ? 0.799 4.474 -18.138 1.00 95.69 98 SER A CA 1
ATOM 743 C C . SER A 1 98 ? 0.464 2.997 -18.362 1.00 95.69 98 SER A C 1
ATOM 745 O O . SER A 1 98 ? 1.292 2.127 -18.101 1.00 95.69 98 SER A O 1
ATOM 747 N N . LEU A 1 99 ? -0.707 2.710 -18.935 1.00 96.00 99 LEU A N 1
ATOM 748 C CA . LEU A 1 99 ? -1.176 1.354 -19.223 1.00 96.00 99 LEU A CA 1
ATOM 749 C C . LEU A 1 99 ? -0.309 0.656 -20.277 1.00 96.00 99 LEU A C 1
ATOM 751 O O . LEU A 1 99 ? -0.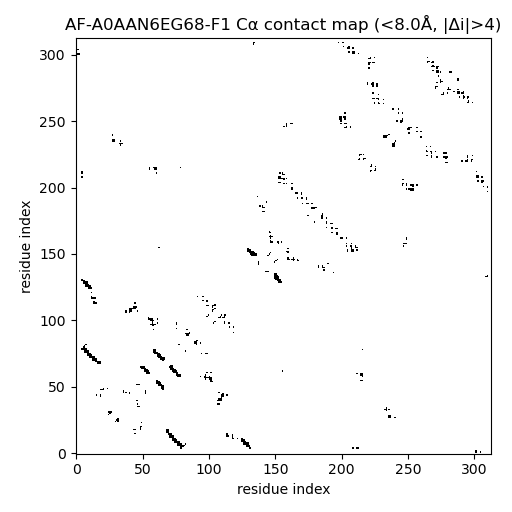006 -0.524 -20.131 1.00 96.00 99 LEU A O 1
ATOM 755 N N . SER A 1 100 ? 0.139 1.381 -21.307 1.00 95.50 100 SER A N 1
ATOM 756 C CA . SER A 1 100 ? 1.027 0.829 -22.340 1.00 95.50 100 SER A CA 1
ATOM 757 C C . SER A 1 100 ? 2.403 0.464 -21.797 1.00 95.50 100 SER A C 1
ATOM 759 O O . SER A 1 100 ? 2.993 -0.511 -22.252 1.00 95.50 100 SER A O 1
ATOM 761 N N . ARG A 1 101 ? 2.924 1.236 -20.837 1.00 94.75 101 ARG A N 1
ATOM 762 C CA . ARG A 1 101 ? 4.194 0.925 -20.175 1.00 94.75 101 ARG A CA 1
ATOM 763 C C . ARG A 1 101 ? 4.058 -0.212 -19.168 1.00 94.75 101 ARG A C 1
ATOM 765 O O . ARG A 1 101 ? 4.938 -1.058 -19.115 1.00 94.75 101 ARG A O 1
ATOM 772 N N . ALA A 1 102 ? 2.964 -0.241 -18.409 1.00 92.94 102 ALA A N 1
ATOM 773 C CA . ALA A 1 102 ? 2.682 -1.300 -17.445 1.00 92.94 102 ALA A CA 1
ATOM 774 C C . ALA A 1 102 ? 2.464 -2.658 -18.134 1.00 92.94 102 ALA A C 1
ATOM 776 O O . ALA A 1 102 ? 3.008 -3.665 -17.695 1.00 92.94 102 ALA A O 1
ATOM 777 N N . ALA A 1 103 ? 1.712 -2.676 -19.237 1.00 92.06 103 ALA A N 1
ATOM 778 C CA . ALA A 1 103 ? 1.432 -3.859 -20.041 1.00 92.06 103 ALA A CA 1
ATOM 779 C C . ALA A 1 103 ? 1.845 -3.617 -21.504 1.00 92.06 103 ALA A C 1
ATOM 781 O O . ALA A 1 103 ? 0.998 -3.314 -22.353 1.00 92.06 103 ALA A O 1
ATOM 782 N N . PRO A 1 104 ? 3.144 -3.715 -21.837 1.00 91.56 104 PRO A N 1
ATOM 783 C CA . PRO A 1 104 ? 3.600 -3.476 -23.197 1.00 91.56 104 PRO A CA 1
ATOM 784 C C . PRO A 1 104 ? 3.150 -4.594 -24.139 1.00 91.56 104 PRO A C 1
ATOM 786 O O . PRO A 1 104 ? 3.214 -5.779 -23.808 1.00 91.56 104 PRO A O 1
ATOM 789 N N . LYS A 1 105 ? 2.752 -4.216 -25.361 1.00 90.38 105 LYS A N 1
ATOM 790 C CA . LYS A 1 105 ? 2.175 -5.120 -26.373 1.00 90.38 105 LYS A CA 1
ATOM 791 C C . LYS A 1 105 ? 3.030 -6.358 -26.678 1.00 90.38 105 LYS A C 1
ATOM 793 O O . LYS A 1 105 ? 2.476 -7.400 -27.001 1.00 90.38 105 LYS A O 1
ATOM 798 N N . HIS A 1 106 ? 4.357 -6.253 -26.586 1.00 88.00 106 HIS A N 1
ATOM 799 C CA . HIS A 1 106 ? 5.269 -7.365 -26.873 1.00 88.00 106 HIS A CA 1
ATOM 800 C C . HIS A 1 106 ? 5.341 -8.418 -25.750 1.00 88.00 106 HIS A C 1
ATOM 802 O O . HIS A 1 106 ? 5.724 -9.546 -26.032 1.00 88.00 106 HIS A O 1
ATOM 808 N N . LEU A 1 107 ? 4.965 -8.075 -24.509 1.00 85.06 107 LEU A N 1
ATOM 809 C CA . LEU A 1 107 ? 4.916 -9.013 -23.371 1.00 85.06 107 LEU A CA 1
ATOM 810 C C . LEU A 1 107 ? 3.482 -9.434 -23.022 1.00 85.06 107 LEU A C 1
ATOM 812 O O . LEU A 1 107 ? 3.243 -10.569 -22.616 1.00 85.06 107 LEU A O 1
ATOM 816 N N . TYR A 1 108 ? 2.525 -8.516 -23.182 1.00 87.12 108 TYR A N 1
ATOM 817 C CA . TYR A 1 108 ? 1.133 -8.689 -22.768 1.00 87.12 108 TYR A CA 1
ATOM 818 C C . TYR A 1 108 ? 0.157 -8.283 -23.884 1.00 87.12 108 TYR A C 1
ATOM 820 O O . TYR A 1 108 ? -0.614 -7.341 -23.704 1.00 87.12 108 TYR A O 1
ATOM 828 N N . PRO A 1 109 ? 0.164 -8.939 -25.058 1.00 87.56 109 PRO A N 1
ATOM 829 C CA . PRO A 1 109 ? -0.631 -8.504 -26.208 1.00 87.56 109 PRO A CA 1
ATOM 830 C C . PRO A 1 109 ? -2.142 -8.465 -25.921 1.00 87.56 109 PRO A C 1
ATOM 832 O O . PRO A 1 109 ? -2.792 -7.469 -26.247 1.00 87.56 109 PRO A O 1
ATOM 835 N N . ALA A 1 110 ? -2.691 -9.504 -25.277 1.00 86.25 110 ALA A N 1
ATOM 836 C CA . ALA A 1 110 ? -4.117 -9.603 -24.960 1.00 86.25 110 ALA A CA 1
ATOM 837 C C . ALA A 1 110 ? -4.555 -8.561 -23.917 1.00 86.25 110 ALA A C 1
ATOM 839 O O . ALA A 1 110 ? -5.499 -7.803 -24.152 1.00 86.25 110 ALA A O 1
ATOM 840 N N . LEU A 1 111 ? -3.825 -8.465 -22.799 1.00 89.44 111 LEU A N 1
ATOM 841 C CA . LEU A 1 111 ? -4.082 -7.469 -21.756 1.00 89.44 111 LEU A CA 1
ATOM 842 C C . LEU A 1 111 ? -3.913 -6.040 -22.288 1.00 89.44 111 LEU A C 1
ATOM 844 O O . LEU A 1 111 ? -4.766 -5.197 -22.034 1.00 89.44 111 LEU A O 1
ATOM 848 N N . HIS A 1 112 ? -2.866 -5.762 -23.069 1.00 92.38 112 HIS A N 1
ATOM 849 C CA . HIS A 1 112 ? -2.660 -4.453 -23.689 1.00 92.38 112 HIS A CA 1
ATOM 850 C C . HIS A 1 112 ? -3.860 -4.060 -24.558 1.00 92.38 112 HIS A C 1
ATOM 852 O O . HIS A 1 112 ? -4.408 -2.970 -24.405 1.00 92.38 112 HIS A O 1
ATOM 858 N N . ALA A 1 113 ? -4.315 -4.960 -25.434 1.00 91.81 113 ALA A N 1
ATOM 859 C CA . ALA A 1 113 ? -5.484 -4.715 -26.274 1.00 91.81 113 ALA A CA 1
ATOM 860 C C . ALA A 1 113 ? -6.770 -4.523 -25.450 1.00 91.81 113 ALA A C 1
ATOM 862 O O . ALA A 1 113 ? -7.601 -3.688 -25.802 1.00 91.81 113 ALA A O 1
ATOM 863 N N . ALA A 1 114 ? -6.953 -5.269 -24.356 1.00 92.06 114 ALA A N 1
ATOM 864 C CA . ALA A 1 114 ? -8.084 -5.087 -23.446 1.00 92.06 114 ALA A CA 1
ATOM 865 C C . ALA A 1 114 ? -8.038 -3.726 -22.731 1.00 92.06 114 ALA A C 1
ATOM 867 O O . ALA A 1 114 ? -9.049 -3.031 -22.692 1.00 92.06 114 ALA A O 1
ATOM 868 N N . LEU A 1 115 ? -6.869 -3.313 -22.232 1.00 94.62 115 LEU A N 1
ATOM 869 C CA . LEU A 1 115 ? -6.660 -2.023 -21.569 1.00 94.62 115 LEU A CA 1
ATOM 870 C C . LEU A 1 115 ? -6.932 -0.842 -22.506 1.00 94.62 115 LEU A C 1
ATOM 872 O O . LEU A 1 115 ? -7.621 0.096 -22.110 1.00 94.62 115 LEU A O 1
ATOM 876 N N . MET A 1 116 ? -6.413 -0.888 -23.739 1.00 95.56 116 MET A N 1
ATOM 877 C CA . MET A 1 116 ? -6.636 0.177 -24.723 1.00 95.56 116 MET A CA 1
ATOM 878 C C . MET A 1 116 ? -8.115 0.285 -25.102 1.00 95.56 116 MET A C 1
ATOM 880 O O . MET A 1 116 ? -8.668 1.379 -25.040 1.00 95.56 116 MET A O 1
ATOM 884 N N . ARG A 1 117 ? -8.780 -0.846 -25.389 1.00 93.88 117 ARG A N 1
ATOM 885 C CA . ARG A 1 117 ? -10.227 -0.866 -25.667 1.00 93.88 117 ARG A CA 1
ATOM 886 C C . ARG A 1 117 ? -11.035 -0.306 -24.503 1.00 93.88 117 ARG A C 1
ATOM 888 O O . ARG A 1 117 ? -11.819 0.610 -24.694 1.00 93.88 117 ARG A O 1
ATOM 895 N N . ALA A 1 118 ? -10.781 -0.777 -23.282 1.00 94.12 118 ALA A N 1
ATOM 896 C CA . ALA A 1 118 ? -11.490 -0.293 -22.103 1.00 94.12 118 ALA A CA 1
ATOM 897 C C . ALA A 1 118 ? -11.296 1.210 -21.869 1.00 94.12 118 ALA A C 1
ATOM 899 O O . ALA A 1 118 ? -12.221 1.883 -21.415 1.00 94.12 118 ALA A O 1
ATOM 900 N N . LEU A 1 119 ? -10.114 1.754 -22.173 1.00 95.50 119 LEU A N 1
ATOM 901 C CA . LEU A 1 119 ? -9.863 3.190 -22.097 1.00 95.50 119 LEU A CA 1
ATOM 902 C C . LEU A 1 119 ? -10.652 3.962 -23.164 1.00 95.50 119 LEU A C 1
ATOM 904 O O . LEU A 1 119 ? -11.253 4.987 -22.839 1.00 95.50 119 LEU A O 1
ATOM 908 N N . ASP A 1 120 ? -10.655 3.487 -24.408 1.00 94.06 120 ASP A N 1
ATOM 909 C CA . ASP A 1 120 ? -11.313 4.154 -25.535 1.00 94.06 120 ASP A CA 1
ATOM 910 C C . ASP A 1 120 ? -12.852 4.077 -25.428 1.00 94.06 120 ASP A C 1
ATOM 912 O O . ASP A 1 120 ? -13.529 5.091 -25.610 1.00 94.06 120 ASP A O 1
ATOM 916 N N . ASP A 1 121 ? -13.396 2.928 -25.015 1.00 93.69 121 ASP A N 1
ATOM 917 C CA . ASP A 1 121 ? -14.838 2.687 -24.842 1.00 93.69 121 ASP A CA 1
ATOM 918 C C . ASP A 1 121 ? -15.408 3.365 -23.581 1.00 93.69 121 ASP A C 1
ATOM 920 O O . ASP A 1 121 ? -16.613 3.618 -23.460 1.00 93.69 121 ASP A O 1
ATOM 924 N N . SER A 1 122 ? -14.549 3.703 -22.612 1.00 90.88 122 SER A N 1
ATOM 925 C CA . SER A 1 122 ? -14.969 4.378 -21.384 1.00 90.88 122 SER A CA 1
ATOM 926 C C . SER A 1 122 ? -15.490 5.782 -21.678 1.00 90.88 122 SER A C 1
ATOM 928 O O . SER A 1 122 ? -14.717 6.702 -21.943 1.00 90.88 122 SER A O 1
ATOM 930 N N . ARG A 1 123 ? -16.800 6.005 -21.507 1.00 88.00 123 ARG A N 1
ATOM 931 C CA . ARG A 1 123 ? -17.422 7.337 -21.657 1.00 88.00 123 ARG A CA 1
ATOM 932 C C . ARG A 1 123 ? -16.890 8.376 -20.663 1.00 88.00 123 ARG A C 1
ATOM 934 O O . ARG A 1 123 ? -16.780 9.549 -21.001 1.00 88.00 123 ARG A O 1
ATOM 941 N N . ARG A 1 124 ? -16.594 7.960 -19.429 1.00 88.25 124 ARG A N 1
ATOM 942 C CA . ARG A 1 124 ? -16.041 8.816 -18.370 1.00 88.25 124 ARG A CA 1
ATOM 943 C C . ARG A 1 124 ? -15.111 8.008 -17.484 1.00 88.25 124 ARG A C 1
ATOM 945 O O . ARG A 1 124 ? -15.504 6.947 -16.998 1.00 88.25 124 ARG A O 1
ATOM 952 N N . ILE A 1 125 ? -13.935 8.556 -17.207 1.00 92.44 125 ILE A N 1
ATOM 953 C CA . ILE A 1 125 ? -12.975 7.928 -16.305 1.00 92.44 125 ILE A CA 1
ATOM 954 C C . ILE A 1 125 ? -13.268 8.397 -14.880 1.00 92.44 125 ILE A C 1
ATOM 956 O O . ILE A 1 125 ? -13.366 9.589 -14.590 1.00 92.44 125 ILE A O 1
ATOM 960 N N . ARG A 1 126 ? -13.476 7.445 -13.967 1.00 92.56 126 ARG A N 1
ATOM 961 C CA . ARG A 1 126 ? -13.685 7.758 -12.549 1.00 92.56 126 ARG A CA 1
ATOM 962 C C . ARG A 1 126 ? -12.334 7.785 -11.860 1.00 92.56 126 ARG A C 1
ATOM 964 O O . ARG A 1 126 ? -11.704 6.739 -11.749 1.00 92.56 126 ARG A O 1
ATOM 971 N N . CYS A 1 127 ? -11.922 8.955 -11.387 1.00 92.69 127 CYS A N 1
ATOM 972 C CA . CYS A 1 127 ? -10.705 9.105 -10.600 1.00 92.69 127 CYS A CA 1
ATOM 973 C C . CYS A 1 127 ? -11.038 9.532 -9.168 1.00 92.69 127 CYS A C 1
ATOM 975 O O . CYS A 1 127 ? -11.938 10.346 -8.950 1.00 92.69 127 CYS A O 1
ATOM 977 N N . ILE A 1 128 ? -10.318 8.970 -8.200 1.00 90.50 128 ILE A N 1
ATOM 978 C CA . ILE A 1 128 ? -10.454 9.272 -6.773 1.00 90.50 128 ILE A CA 1
ATOM 979 C C . ILE A 1 128 ? -9.095 9.739 -6.261 1.00 90.50 128 ILE A C 1
ATOM 981 O O . ILE A 1 128 ? -8.086 9.069 -6.479 1.00 90.50 128 ILE A O 1
ATOM 985 N N . GLY A 1 129 ? -9.073 10.893 -5.592 1.00 87.56 129 GLY A N 1
ATOM 986 C CA . GLY A 1 129 ? -7.875 11.397 -4.928 1.00 87.56 129 GLY A CA 1
ATOM 987 C C . GLY A 1 129 ? -7.528 10.552 -3.705 1.00 87.56 129 GLY A C 1
ATOM 988 O O . GLY A 1 129 ? -8.391 10.245 -2.884 1.00 87.56 129 GLY A O 1
ATOM 989 N N . SER A 1 130 ? -6.257 10.195 -3.585 1.00 81.88 130 SER A N 1
ATOM 990 C CA . SER A 1 130 ? -5.686 9.468 -2.460 1.00 81.88 130 SER A CA 1
ATOM 991 C C . SER A 1 130 ? -5.007 10.461 -1.522 1.00 81.88 130 SER A C 1
ATOM 993 O O . SER A 1 130 ? -4.079 11.173 -1.913 1.00 81.88 130 SER A O 1
ATOM 995 N N . LYS A 1 131 ? -5.485 10.538 -0.277 1.00 80.00 131 LYS A N 1
ATOM 996 C CA . LYS A 1 131 ? -4.877 11.364 0.769 1.00 80.00 131 LYS A CA 1
ATOM 997 C C . LYS A 1 131 ? -4.749 10.569 2.057 1.00 80.00 131 LYS A C 1
ATOM 999 O O . LYS A 1 131 ? -5.700 9.940 2.509 1.00 80.00 131 LYS A O 1
ATOM 1004 N N . PHE A 1 132 ? -3.581 10.659 2.681 1.00 82.56 132 PHE A N 1
ATOM 1005 C CA . PHE A 1 132 ? -3.370 10.132 4.021 1.00 82.56 132 PHE A CA 1
ATOM 1006 C C . PHE A 1 132 ? -4.015 11.048 5.071 1.00 82.56 132 PHE A C 1
ATOM 1008 O O . PHE A 1 132 ? -3.722 12.246 5.124 1.00 82.56 132 PHE A O 1
ATOM 1015 N N . ILE A 1 133 ? -4.868 10.478 5.922 1.00 85.06 133 ILE A N 1
ATOM 1016 C CA . ILE A 1 133 ? -5.493 11.153 7.063 1.00 85.06 133 ILE A CA 1
ATOM 1017 C C . ILE A 1 133 ? -5.161 10.329 8.315 1.00 85.06 133 ILE A C 1
ATOM 1019 O O . ILE A 1 133 ? -5.713 9.234 8.471 1.00 85.06 133 ILE A O 1
ATOM 1023 N N . PRO A 1 134 ? -4.258 10.805 9.195 1.00 84.19 134 PRO A N 1
ATOM 1024 C CA . PRO A 1 134 ? -3.928 10.089 10.423 1.00 84.19 134 PRO A CA 1
ATOM 1025 C C . PRO A 1 134 ? -5.142 10.028 11.352 1.00 84.19 134 PRO A C 1
ATOM 1027 O O . PRO A 1 134 ? -5.962 10.945 11.367 1.00 84.19 134 PRO A O 1
ATOM 1030 N N . ALA A 1 135 ? -5.237 8.955 12.137 1.00 86.69 135 ALA A N 1
ATOM 1031 C CA . ALA A 1 135 ? -6.249 8.863 13.182 1.00 86.69 135 ALA A CA 1
ATOM 1032 C C . ALA A 1 135 ? -5.977 9.924 14.259 1.00 86.69 135 ALA A C 1
ATOM 1034 O O . ALA A 1 135 ? -4.838 10.084 14.687 1.00 86.69 135 ALA A O 1
ATOM 1035 N N . THR A 1 136 ? -7.017 10.611 14.721 1.00 82.38 136 THR A N 1
ATOM 1036 C CA . THR A 1 136 ? -6.935 11.528 15.863 1.00 82.38 136 THR A CA 1
ATOM 1037 C C . THR A 1 136 ? -7.910 11.096 16.949 1.00 82.38 136 THR A C 1
ATOM 1039 O O . THR A 1 136 ? -9.014 10.614 16.665 1.00 82.38 136 THR A O 1
ATOM 1042 N N . ALA A 1 137 ? -7.514 11.241 18.215 1.00 76.75 137 ALA A N 1
ATOM 1043 C CA . ALA A 1 137 ? -8.426 10.997 19.321 1.00 76.75 137 ALA A CA 1
ATOM 1044 C C . ALA A 1 137 ? -9.630 11.953 19.246 1.00 76.75 137 ALA A C 1
ATOM 1046 O O . ALA A 1 137 ? -9.496 13.176 19.286 1.00 76.75 137 ALA A O 1
ATOM 1047 N N . ASN A 1 138 ? -10.832 11.383 19.152 1.00 74.50 138 ASN A N 1
ATOM 1048 C CA . ASN A 1 138 ? -12.068 12.147 19.234 1.00 74.50 138 ASN A CA 1
ATOM 1049 C C . ASN A 1 138 ? -12.499 12.270 20.699 1.00 74.50 138 ASN A C 1
ATOM 1051 O O . ASN A 1 138 ? -12.850 11.265 21.313 1.00 74.50 138 ASN A O 1
ATOM 1055 N N . ASN A 1 139 ? -12.563 13.489 21.235 1.00 77.12 139 ASN A N 1
ATOM 1056 C CA . ASN A 1 139 ? -12.992 13.750 22.614 1.00 77.12 139 ASN A CA 1
ATOM 1057 C C . ASN A 1 139 ? -14.470 14.153 22.747 1.00 77.12 139 ASN A C 1
ATOM 1059 O O . ASN A 1 139 ? -14.922 14.401 23.857 1.00 77.12 139 ASN A O 1
ATOM 1063 N N . ILE A 1 140 ? -15.242 14.156 21.655 1.00 85.12 140 ILE A N 1
ATOM 1064 C CA . ILE A 1 140 ? -16.669 14.506 21.678 1.00 85.12 140 ILE A CA 1
ATOM 1065 C C . ILE A 1 140 ? -17.462 13.449 22.458 1.00 85.12 140 ILE A C 1
ATOM 1067 O O . ILE A 1 140 ? -17.339 12.246 22.198 1.00 85.12 140 ILE A O 1
ATOM 1071 N N . ASP A 1 141 ? -18.270 13.900 23.415 1.00 82.69 141 ASP A N 1
ATOM 1072 C CA . ASP A 1 141 ? -19.144 13.038 24.210 1.00 82.69 141 ASP A CA 1
ATOM 1073 C C . ASP A 1 141 ? -20.246 12.416 23.345 1.00 82.69 141 ASP A C 1
ATOM 1075 O O . ASP A 1 141 ? -20.829 13.068 22.482 1.00 82.69 141 ASP A O 1
ATOM 1079 N N . GLY A 1 142 ? -20.516 11.126 23.560 1.00 82.31 142 GLY A N 1
ATOM 1080 C CA . GLY A 1 142 ? -21.573 10.395 22.849 1.00 82.31 142 GLY A CA 1
ATOM 1081 C C . GLY A 1 142 ? -21.307 10.113 21.364 1.00 82.31 142 GLY A C 1
ATOM 1082 O O . GLY A 1 142 ? -22.150 9.500 20.716 1.00 82.31 142 GLY A O 1
ATOM 1083 N N . ALA A 1 143 ? -20.150 10.507 20.818 1.00 87.69 143 ALA A N 1
ATOM 1084 C CA . ALA A 1 143 ? -19.811 10.308 19.409 1.00 87.69 143 ALA A CA 1
ATOM 1085 C C . ALA A 1 143 ? -18.471 9.578 19.220 1.00 87.69 143 ALA A C 1
ATOM 1087 O O . ALA A 1 143 ? -17.489 9.820 19.929 1.00 87.69 143 ALA A O 1
ATOM 1088 N N . VAL A 1 144 ? -18.420 8.707 18.208 1.00 87.44 144 VAL A N 1
ATOM 1089 C CA . VAL A 1 144 ? -17.219 7.980 17.774 1.00 87.44 144 VAL A CA 1
ATOM 1090 C C . VAL A 1 144 ? -17.159 8.001 16.248 1.00 87.44 144 VAL A C 1
ATOM 1092 O O . VAL A 1 144 ? -18.151 7.716 15.583 1.00 87.44 144 VAL A O 1
ATOM 1095 N N . TRP A 1 145 ? -15.992 8.332 15.696 1.00 89.12 145 TRP A N 1
ATOM 1096 C CA . TRP A 1 145 ? -15.721 8.225 14.260 1.00 89.12 145 TRP A CA 1
ATOM 1097 C C . TRP A 1 145 ? -15.058 6.882 13.985 1.00 89.12 145 TRP A C 1
ATOM 1099 O O . TRP A 1 145 ? -14.151 6.503 14.720 1.00 89.12 145 TRP A O 1
ATOM 1109 N N . ILE A 1 146 ? -15.476 6.183 12.932 1.00 91.06 146 ILE A N 1
ATOM 1110 C CA . ILE A 1 146 ? -14.900 4.897 12.515 1.00 91.06 146 ILE A CA 1
ATOM 1111 C C . ILE A 1 146 ? -14.661 4.880 11.003 1.00 91.06 146 ILE A C 1
ATOM 1113 O O . ILE A 1 146 ? -15.236 5.682 10.265 1.00 91.06 146 ILE A O 1
ATOM 1117 N N . GLY A 1 147 ? -13.823 3.950 10.542 1.00 91.69 147 GLY A N 1
ATOM 1118 C CA . GLY A 1 147 ? -13.499 3.806 9.122 1.00 91.69 147 GLY A CA 1
ATOM 1119 C C . GLY A 1 147 ? -12.783 5.034 8.557 1.00 91.69 147 GLY A C 1
ATOM 1120 O O . GLY A 1 147 ? -12.038 5.717 9.264 1.00 91.69 147 GLY A O 1
ATOM 1121 N N . ASP A 1 148 ? -13.035 5.331 7.286 1.00 91.94 148 ASP A N 1
ATOM 1122 C CA . ASP A 1 148 ? -12.375 6.427 6.567 1.00 91.94 148 ASP A CA 1
ATOM 1123 C C . ASP A 1 148 ? -12.756 7.819 7.107 1.00 91.94 148 ASP A C 1
ATOM 1125 O O . ASP A 1 148 ? -12.034 8.785 6.879 1.00 91.94 148 ASP A O 1
ATOM 1129 N N . ALA A 1 149 ? -13.832 7.937 7.896 1.00 90.75 149 ALA A N 1
ATOM 1130 C CA . ALA A 1 149 ? -14.141 9.173 8.620 1.00 90.75 149 ALA A CA 1
ATOM 1131 C C . ALA A 1 149 ? -13.137 9.469 9.752 1.00 90.75 149 ALA A C 1
ATOM 1133 O O . ALA A 1 149 ? -12.968 10.625 10.132 1.00 90.75 149 ALA A O 1
ATOM 1134 N N . LEU A 1 150 ? -12.478 8.437 10.296 1.00 90.31 150 LEU A N 1
ATOM 1135 C CA . LEU A 1 150 ? -11.437 8.578 11.316 1.00 90.31 150 LEU A CA 1
ATOM 1136 C C . LEU A 1 150 ? -10.030 8.553 10.713 1.00 90.31 150 LEU A C 1
ATOM 1138 O O . LEU A 1 150 ? -9.169 9.322 11.129 1.00 90.31 150 LEU A O 1
ATOM 1142 N N . ASN A 1 151 ? -9.758 7.607 9.815 1.00 90.56 151 ASN A N 1
ATOM 1143 C CA . ASN A 1 151 ? -8.400 7.322 9.373 1.00 90.56 151 ASN A CA 1
ATOM 1144 C C . ASN A 1 151 ? -8.391 6.802 7.937 1.00 90.56 151 ASN A C 1
ATOM 1146 O O . ASN A 1 151 ? -8.882 5.705 7.674 1.00 90.56 151 ASN A O 1
ATOM 1150 N N . VAL A 1 152 ? -7.764 7.569 7.044 1.00 90.00 152 VAL A N 1
ATOM 1151 C CA . VAL A 1 152 ? -7.607 7.242 5.621 1.00 90.00 152 VAL A CA 1
ATOM 1152 C C . VAL A 1 152 ? -6.145 6.953 5.326 1.00 90.00 152 VAL A C 1
ATOM 1154 O O . VAL A 1 152 ? -5.237 7.630 5.812 1.00 90.00 152 VAL A O 1
ATOM 1157 N N . ARG A 1 153 ? -5.920 5.943 4.499 1.00 89.19 153 ARG A N 1
ATOM 1158 C CA . ARG A 1 153 ? -4.604 5.465 4.078 1.00 89.19 153 ARG A CA 1
ATOM 1159 C C . ARG A 1 153 ? -4.568 5.306 2.569 1.00 89.19 153 ARG A C 1
ATOM 1161 O O . ARG A 1 153 ? -5.609 5.340 1.917 1.00 89.19 153 ARG A O 1
ATOM 1168 N N . HIS A 1 154 ? -3.375 5.125 2.018 1.00 87.62 154 HIS A N 1
ATOM 1169 C CA . HIS A 1 154 ? -3.235 4.941 0.582 1.00 87.62 154 HIS A CA 1
ATOM 1170 C C . HIS A 1 154 ? -3.950 3.639 0.148 1.00 87.62 154 HIS A C 1
ATOM 1172 O O . HIS A 1 154 ? -3.708 2.594 0.760 1.00 87.62 154 HIS A O 1
ATOM 1178 N N . PRO A 1 155 ? -4.821 3.640 -0.882 1.00 88.69 155 PRO A N 1
ATOM 1179 C CA . PRO A 1 155 ? -5.662 2.483 -1.198 1.00 88.69 155 PRO A CA 1
ATOM 1180 C C . PRO A 1 155 ? -4.908 1.361 -1.927 1.00 88.69 155 PRO A C 1
ATOM 1182 O O . PRO A 1 155 ? -5.477 0.295 -2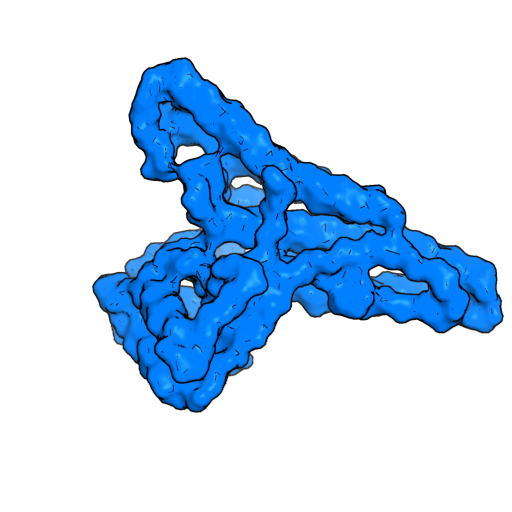.136 1.00 88.69 155 PRO A O 1
ATOM 1185 N N . LEU A 1 156 ? -3.623 1.563 -2.254 1.00 88.69 156 LEU A N 1
ATOM 1186 C CA . LEU A 1 156 ? -2.755 0.577 -2.916 1.00 88.69 156 LEU A CA 1
ATOM 1187 C C . LEU A 1 156 ? -2.784 -0.806 -2.251 1.00 88.69 156 LEU A C 1
ATOM 1189 O O . LEU A 1 156 ? -2.752 -1.817 -2.940 1.00 88.69 156 LEU A O 1
ATOM 1193 N N . THR A 1 157 ? -2.848 -0.854 -0.920 1.00 90.25 157 THR A N 1
ATOM 1194 C CA . THR A 1 157 ? -2.850 -2.114 -0.163 1.00 90.25 157 THR A CA 1
ATOM 1195 C C . THR A 1 157 ? -4.245 -2.680 0.082 1.00 90.25 157 THR A C 1
ATOM 1197 O O . THR A 1 157 ? -4.365 -3.736 0.692 1.00 90.25 157 THR A O 1
ATOM 1200 N N . GLY A 1 158 ? -5.315 -1.980 -0.313 1.00 89.94 158 GLY A N 1
ATOM 1201 C CA . GLY A 1 158 ? -6.695 -2.413 -0.069 1.00 89.94 158 GLY A CA 1
ATOM 1202 C C . GLY A 1 158 ? -7.097 -2.507 1.413 1.00 89.94 158 GLY A C 1
ATOM 1203 O O . GLY A 1 158 ? -8.177 -2.994 1.728 1.00 89.94 158 GLY A O 1
ATOM 1204 N N . GLY A 1 159 ? -6.271 -2.020 2.347 1.00 91.94 159 GLY A N 1
ATOM 1205 C CA . GLY A 1 159 ? -6.475 -2.206 3.791 1.00 91.94 159 GLY A CA 1
ATOM 1206 C C . GLY A 1 159 ? -7.527 -1.294 4.443 1.00 91.94 159 GLY A C 1
ATOM 1207 O O . GLY A 1 159 ? -7.719 -1.352 5.658 1.00 91.94 159 GLY A O 1
ATOM 1208 N N . GLY A 1 160 ? -8.191 -0.434 3.661 1.00 92.94 160 GLY A N 1
ATOM 1209 C CA . GLY A 1 160 ? -9.286 0.463 4.066 1.00 92.94 160 GLY A CA 1
ATOM 1210 C C . GLY A 1 160 ? -10.346 -0.239 4.918 1.00 92.94 160 GLY A C 1
ATOM 1211 O O . GLY A 1 160 ? -10.467 -0.028 6.129 1.00 92.94 160 GLY A O 1
ATOM 1212 N N . MET A 1 161 ? -11.051 -1.153 4.250 1.00 95.06 161 MET A N 1
ATOM 1213 C CA . MET A 1 161 ? -12.148 -1.936 4.812 1.00 95.06 161 MET A CA 1
ATOM 1214 C C . MET A 1 161 ? -11.685 -2.858 5.939 1.00 95.06 161 MET A C 1
ATOM 1216 O O . MET A 1 161 ? -12.382 -2.978 6.940 1.00 95.06 161 MET A O 1
ATOM 1220 N N . THR A 1 162 ? -10.496 -3.461 5.825 1.00 94.69 162 THR A N 1
ATOM 1221 C CA . THR A 1 162 ? -9.950 -4.351 6.858 1.00 94.69 162 THR A CA 1
ATOM 1222 C C . THR A 1 162 ? -9.823 -3.638 8.200 1.00 94.69 162 THR A C 1
ATOM 1224 O O . THR A 1 162 ? -10.308 -4.144 9.210 1.00 94.69 162 THR A O 1
ATOM 1227 N N . VAL A 1 163 ? -9.221 -2.444 8.234 1.00 94.00 163 VAL A N 1
ATOM 1228 C CA . VAL A 1 163 ? -9.121 -1.667 9.482 1.00 94.00 163 VAL A CA 1
ATOM 1229 C C . VAL A 1 163 ? -10.504 -1.225 9.956 1.00 94.00 163 VAL A C 1
ATOM 1231 O O . VAL A 1 163 ? -10.793 -1.370 11.137 1.00 94.00 163 VAL A O 1
ATOM 1234 N N . GLY A 1 164 ? -11.379 -0.760 9.056 1.00 94.69 164 GLY A N 1
ATOM 1235 C CA . GLY A 1 164 ? -12.736 -0.333 9.419 1.00 94.69 164 GLY A CA 1
ATOM 1236 C C . GLY A 1 164 ? -13.579 -1.446 10.055 1.00 94.69 164 GLY A C 1
ATOM 1237 O O . GLY A 1 164 ? -14.233 -1.224 11.070 1.00 94.69 164 GLY A O 1
ATOM 1238 N N . LEU A 1 165 ? -13.521 -2.665 9.516 1.00 95.69 165 LEU A N 1
ATOM 1239 C CA . LEU A 1 165 ? -14.220 -3.824 10.077 1.00 95.69 165 LEU A CA 1
ATOM 1240 C C . LEU A 1 165 ? -13.622 -4.251 11.422 1.00 95.69 165 LEU A C 1
ATOM 1242 O O . LEU A 1 165 ? -14.362 -4.539 12.361 1.00 95.69 165 LEU A O 1
ATOM 1246 N N . TRP A 1 166 ? -12.294 -4.241 11.556 1.00 94.69 166 TRP A N 1
ATOM 1247 C CA . TRP A 1 166 ? -11.647 -4.507 12.844 1.00 94.69 166 TRP A CA 1
ATOM 1248 C C . TRP A 1 166 ? -11.990 -3.454 13.899 1.00 94.69 166 TRP A C 1
ATOM 1250 O O . TRP A 1 166 ? -12.202 -3.806 15.059 1.00 94.69 166 TRP A O 1
ATOM 1260 N N . ASP A 1 167 ? -12.094 -2.187 13.502 1.00 94.00 167 ASP A N 1
ATOM 1261 C CA . ASP A 1 167 ? -12.528 -1.096 14.370 1.00 94.00 167 ASP A CA 1
ATOM 1262 C C . ASP A 1 167 ? -13.940 -1.364 14.920 1.00 94.00 167 ASP A C 1
ATOM 1264 O O . ASP A 1 167 ? -14.152 -1.205 16.125 1.00 94.00 167 ASP A O 1
ATOM 1268 N N . VAL A 1 168 ? -14.867 -1.852 14.082 1.00 95.19 168 VAL A N 1
ATOM 1269 C CA . VAL A 1 168 ? -16.224 -2.267 14.494 1.00 95.19 168 VAL A CA 1
ATOM 1270 C C . VAL A 1 168 ? -16.184 -3.452 15.456 1.00 95.19 168 VAL A C 1
ATOM 1272 O O . VAL A 1 168 ? -16.869 -3.424 16.479 1.00 95.19 168 VAL A O 1
ATOM 1275 N N . VAL A 1 169 ? -15.379 -4.480 15.171 1.00 95.19 169 VAL A N 1
ATOM 1276 C CA . VAL A 1 169 ? -15.259 -5.671 16.031 1.00 95.19 169 VAL A CA 1
ATOM 1277 C C . VAL A 1 169 ? -14.770 -5.288 17.428 1.00 95.19 169 VAL A C 1
ATOM 1279 O O . VAL A 1 169 ? -15.388 -5.671 18.421 1.00 95.19 169 VAL A O 1
ATOM 1282 N N . ILE A 1 170 ? -13.696 -4.497 17.515 1.00 94.06 170 ILE A N 1
ATOM 1283 C CA . ILE A 1 170 ? -13.114 -4.064 18.793 1.00 94.06 170 ILE A CA 1
ATOM 1284 C C . ILE A 1 170 ? -14.098 -3.170 19.553 1.00 94.06 170 ILE A C 1
ATOM 1286 O O . ILE A 1 170 ? -14.271 -3.337 20.759 1.00 94.06 170 ILE A O 1
ATOM 1290 N N . LEU A 1 171 ? -14.744 -2.223 18.866 1.00 92.94 171 LEU A N 1
ATOM 1291 C CA . LEU A 1 171 ? -15.700 -1.316 19.499 1.00 92.94 171 LEU A CA 1
ATOM 1292 C C . LEU A 1 171 ? -16.911 -2.078 20.050 1.00 92.94 171 LEU A C 1
ATOM 1294 O O . LEU A 1 171 ? -17.304 -1.860 21.192 1.00 92.94 171 LEU A O 1
ATOM 1298 N N . THR A 1 172 ? -17.460 -3.008 19.267 1.00 93.75 172 THR A N 1
ATOM 1299 C CA . THR A 1 172 ? -18.602 -3.840 19.676 1.00 93.75 172 THR A CA 1
ATOM 1300 C C . THR A 1 172 ? -18.262 -4.704 20.889 1.00 93.75 172 THR A C 1
ATOM 1302 O O . THR A 1 172 ? -19.072 -4.813 21.805 1.00 93.75 172 THR A O 1
ATOM 1305 N N . ASP A 1 173 ? -17.061 -5.289 20.930 1.00 94.06 173 ASP A N 1
ATOM 1306 C CA . ASP A 1 173 ? -16.582 -6.068 22.078 1.00 94.06 173 ASP A CA 1
ATOM 1307 C C . ASP A 1 173 ? -16.530 -5.230 23.365 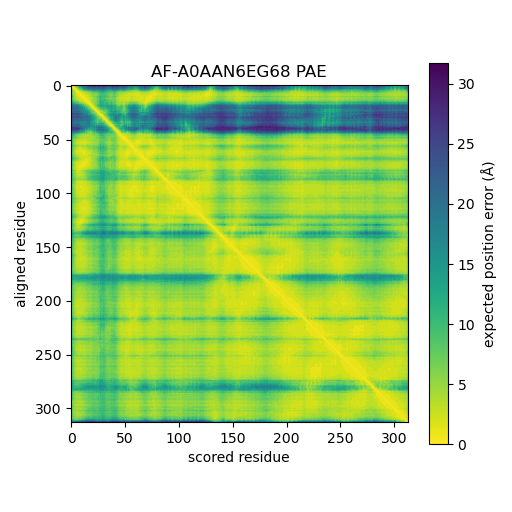1.00 94.06 173 ASP A C 1
ATOM 1309 O O . ASP A 1 173 ? -17.027 -5.646 24.411 1.00 94.06 173 ASP A O 1
ATOM 1313 N N . LEU A 1 174 ? -16.001 -4.008 23.275 1.00 92.88 174 LEU A N 1
ATOM 1314 C CA . LEU A 1 174 ? -15.910 -3.100 24.416 1.00 92.88 174 LEU A CA 1
ATOM 1315 C C . LEU A 1 174 ? -17.290 -2.622 24.888 1.00 92.88 174 LEU A C 1
ATOM 1317 O O . LEU A 1 174 ? -17.543 -2.591 26.092 1.00 92.88 174 LEU A O 1
ATOM 1321 N N . LEU A 1 175 ? -18.203 -2.308 23.965 1.00 90.75 175 LEU A N 1
ATOM 1322 C CA . LEU A 1 175 ? -19.556 -1.846 24.297 1.00 90.75 175 LEU A CA 1
ATOM 1323 C C . LEU A 1 175 ? -20.420 -2.917 24.979 1.00 90.75 175 LEU A C 1
ATOM 1325 O O . LEU A 1 175 ? -21.346 -2.567 25.699 1.00 90.75 175 LEU A O 1
ATOM 1329 N N . ARG A 1 176 ? -20.113 -4.213 24.830 1.00 91.00 176 ARG A N 1
ATOM 1330 C CA . ARG A 1 176 ? -20.842 -5.286 25.542 1.00 91.00 176 ARG A CA 1
ATOM 1331 C C . ARG A 1 176 ? -20.703 -5.218 27.059 1.00 91.00 176 ARG A C 1
ATOM 1333 O O . ARG A 1 176 ? -21.557 -5.735 27.768 1.00 91.00 176 ARG A O 1
ATOM 1340 N N . THR A 1 177 ? -19.606 -4.647 27.549 1.00 85.94 177 THR A N 1
ATOM 1341 C CA . THR A 1 177 ? -19.249 -4.650 28.976 1.00 85.94 177 THR A CA 1
ATOM 1342 C C . THR A 1 177 ? -19.409 -3.284 29.643 1.00 85.94 177 THR A C 1
ATOM 1344 O O . THR A 1 177 ? -19.156 -3.166 30.839 1.00 85.94 177 THR A O 1
ATOM 1347 N N . HIS A 1 178 ? -19.836 -2.261 28.895 1.00 84.75 178 HIS A N 1
ATOM 1348 C CA . HIS A 1 178 ? -19.922 -0.880 29.367 1.00 84.75 178 HIS A CA 1
ATOM 1349 C C . HIS A 1 178 ? -21.302 -0.282 29.088 1.00 84.75 178 HIS A C 1
ATOM 1351 O O . HIS A 1 178 ? -21.889 -0.496 28.031 1.00 84.75 178 HIS A O 1
ATOM 1357 N N . ASP A 1 179 ? -21.794 0.516 30.029 1.00 82.31 179 ASP A N 1
ATOM 1358 C CA . ASP A 1 179 ? -23.032 1.270 29.893 1.00 82.31 179 ASP A CA 1
ATOM 1359 C C . ASP A 1 179 ? -22.820 2.495 28.992 1.00 82.31 179 ASP A C 1
ATOM 1361 O O . ASP A 1 179 ? -22.107 3.440 29.344 1.00 82.31 179 ASP A O 1
ATOM 1365 N N . ALA A 1 180 ? -23.468 2.487 27.825 1.00 80.25 180 ALA A N 1
ATOM 1366 C CA . ALA A 1 180 ? -23.414 3.577 26.857 1.00 80.25 180 ALA A CA 1
ATOM 1367 C C . ALA A 1 180 ? -24.118 4.861 27.338 1.00 80.25 180 ALA A C 1
ATOM 1369 O O . ALA A 1 180 ? -23.851 5.930 26.792 1.00 80.25 180 ALA A O 1
ATOM 1370 N N . ALA A 1 181 ? -24.982 4.784 28.358 1.00 84.19 181 ALA A N 1
ATOM 1371 C CA . ALA A 1 181 ? -25.607 5.959 28.966 1.00 84.19 181 ALA A CA 1
ATOM 1372 C C . ALA A 1 181 ? -24.659 6.700 29.928 1.00 84.19 181 ALA A C 1
ATOM 1374 O O . ALA A 1 181 ? -24.901 7.856 30.277 1.00 84.19 181 ALA A O 1
ATOM 1375 N N . ASN A 1 182 ? -23.562 6.062 30.347 1.00 87.44 182 ASN A N 1
ATOM 1376 C CA . ASN A 1 182 ? -22.595 6.647 31.263 1.00 87.44 182 ASN A CA 1
ATOM 1377 C C . ASN A 1 182 ? -21.415 7.273 30.503 1.00 87.44 182 ASN A C 1
ATOM 1379 O O . ASN A 1 182 ? -20.502 6.576 30.055 1.00 87.44 182 ASN A O 1
ATOM 1383 N N . SER A 1 183 ? -21.373 8.607 30.435 1.00 86.12 183 SER A N 1
ATOM 1384 C CA . SER A 1 183 ? -20.328 9.349 29.712 1.00 86.12 183 SER A CA 1
ATOM 1385 C C . SER A 1 183 ? -18.901 9.002 30.155 1.00 86.12 183 SER A C 1
ATOM 1387 O O . SER A 1 183 ? -18.003 8.916 29.318 1.00 86.12 183 SER A O 1
ATOM 1389 N N . GLN A 1 184 ? -18.665 8.737 31.447 1.00 87.50 184 GLN A N 1
ATOM 1390 C CA . GLN A 1 184 ? -17.333 8.337 31.921 1.00 87.50 184 GLN A CA 1
ATOM 1391 C C . GLN A 1 184 ? -16.941 6.948 31.408 1.00 87.50 184 GLN A C 1
ATOM 1393 O O . GLN A 1 184 ? -15.776 6.719 31.075 1.00 87.50 184 GLN A O 1
ATOM 1398 N N . GLN A 1 185 ? -17.897 6.020 31.325 1.00 88.00 185 GLN A N 1
ATOM 1399 C CA . GLN A 1 185 ? -17.649 4.695 30.757 1.00 88.00 185 GLN A CA 1
ATOM 1400 C C . GLN A 1 185 ? -17.422 4.775 29.248 1.00 88.00 185 GLN A C 1
ATOM 1402 O O . GLN A 1 185 ? -16.480 4.159 28.754 1.00 88.00 185 GLN A O 1
ATOM 1407 N N . VAL A 1 186 ? -18.186 5.602 28.530 1.00 88.19 186 VAL A N 1
ATOM 1408 C CA . VAL A 1 186 ? -17.985 5.844 27.093 1.00 88.19 186 VAL A CA 1
ATOM 1409 C C . VAL A 1 186 ? -16.585 6.398 26.812 1.00 88.19 186 VAL A C 1
ATOM 1411 O O . VAL A 1 186 ? -15.907 5.914 25.907 1.00 88.19 186 VAL A O 1
ATOM 1414 N N . GLN A 1 187 ? -16.092 7.350 27.610 1.00 88.44 187 GLN A N 1
ATOM 1415 C CA . GLN A 1 187 ? -14.727 7.867 27.443 1.00 88.44 187 GLN A CA 1
ATOM 1416 C C . GLN A 1 187 ? -13.656 6.792 27.706 1.00 88.44 187 GLN A C 1
ATOM 1418 O O . GLN A 1 187 ? -12.670 6.707 26.970 1.00 88.44 187 GLN A O 1
ATOM 1423 N N . ARG A 1 188 ? -13.867 5.900 28.685 1.00 89.06 188 ARG A N 1
ATOM 1424 C CA . ARG A 1 188 ? -12.978 4.742 28.912 1.00 89.06 188 ARG A CA 1
ATOM 1425 C C . ARG A 1 188 ? -13.000 3.764 27.739 1.00 89.06 188 ARG A C 1
ATOM 1427 O O . ARG A 1 188 ? -11.933 3.325 27.312 1.00 89.06 188 ARG A O 1
ATOM 1434 N N . VAL A 1 189 ? -14.180 3.465 27.192 1.00 91.38 189 VAL A N 1
ATOM 1435 C CA . VAL A 1 189 ? -14.333 2.628 25.991 1.00 91.38 189 VAL A CA 1
ATOM 1436 C C . VAL A 1 189 ? -13.572 3.237 24.822 1.00 91.38 189 VAL A C 1
ATOM 1438 O O . VAL A 1 189 ? -12.799 2.534 24.180 1.00 91.38 189 VAL A O 1
ATOM 1441 N N . LYS A 1 190 ? -13.712 4.545 24.578 1.00 90.75 190 LYS A N 1
ATOM 1442 C CA . LYS A 1 190 ? -13.005 5.249 23.497 1.00 90.75 1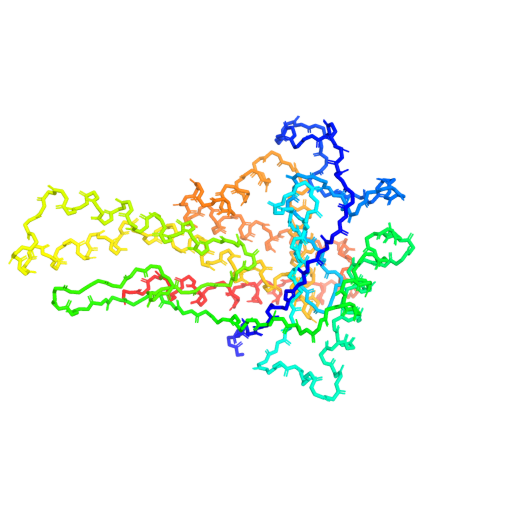90 LYS A CA 1
ATOM 1443 C C . LYS A 1 190 ? -11.487 5.154 23.648 1.00 90.75 190 LYS A C 1
ATOM 1445 O O . LYS A 1 190 ? -10.806 4.835 22.675 1.00 90.75 190 LYS A O 1
ATOM 1450 N N . ALA A 1 191 ? -10.958 5.358 24.855 1.00 89.88 191 ALA A N 1
ATOM 1451 C CA . ALA A 1 191 ? -9.526 5.231 25.122 1.00 89.88 191 ALA A CA 1
ATOM 1452 C C . ALA A 1 191 ? -9.017 3.791 24.911 1.00 89.88 191 ALA A C 1
ATOM 1454 O O . ALA A 1 191 ? -8.005 3.577 24.241 1.00 89.88 191 ALA A O 1
ATOM 1455 N N . GLN A 1 192 ? -9.737 2.788 25.428 1.00 91.75 192 GLN A N 1
ATOM 1456 C CA . GLN A 1 192 ? -9.383 1.376 25.241 1.00 91.75 192 GLN A CA 1
ATOM 1457 C C . GLN A 1 192 ? -9.468 0.952 23.773 1.00 91.75 192 GLN A C 1
ATOM 1459 O O . GLN A 1 192 ? -8.602 0.225 23.285 1.00 91.75 192 GLN A O 1
ATOM 1464 N N . TRP A 1 193 ? -10.491 1.421 23.063 1.00 92.69 193 TRP A N 1
ATOM 1465 C CA . TRP A 1 193 ? -10.689 1.163 21.646 1.00 92.69 193 TRP A CA 1
ATOM 1466 C C . TRP A 1 193 ? -9.529 1.719 20.819 1.00 92.69 193 TRP A C 1
ATOM 1468 O O . TRP A 1 193 ? -8.916 0.960 20.066 1.00 92.69 193 TRP A O 1
ATOM 1478 N N . GLN A 1 194 ? -9.159 2.989 21.032 1.00 89.88 194 GLN A N 1
ATOM 1479 C CA . GLN A 1 194 ? -8.008 3.621 20.375 1.00 89.88 194 GLN A CA 1
ATOM 1480 C C . GLN A 1 194 ? -6.706 2.853 20.631 1.00 89.88 194 GLN A C 1
ATOM 1482 O O . GLN A 1 194 ? -5.914 2.637 19.713 1.00 89.88 194 GLN A O 1
ATOM 1487 N N . TRP A 1 195 ? -6.499 2.368 21.857 1.00 91.00 195 TRP A N 1
ATOM 1488 C CA . TRP A 1 195 ? -5.324 1.563 22.182 1.00 91.00 195 TRP A CA 1
ATOM 1489 C C . TRP A 1 195 ? -5.317 0.207 21.462 1.00 91.00 195 TRP A C 1
ATOM 1491 O O . TRP A 1 195 ? -4.317 -0.168 20.849 1.00 91.00 195 TRP A O 1
ATOM 1501 N N . ARG A 1 196 ? -6.440 -0.525 21.485 1.00 92.88 196 ARG A N 1
ATOM 1502 C CA . ARG A 1 196 ? -6.553 -1.868 20.888 1.00 92.88 196 ARG A CA 1
ATOM 1503 C C . ARG A 1 196 ? -6.451 -1.863 19.361 1.00 92.88 196 ARG A C 1
ATOM 1505 O O . ARG A 1 196 ? -5.918 -2.815 18.794 1.00 92.88 196 ARG A O 1
ATOM 1512 N N . ARG A 1 197 ? -6.938 -0.819 18.682 1.00 92.12 197 ARG A N 1
ATOM 1513 C CA . ARG A 1 197 ? -6.869 -0.724 17.209 1.00 92.12 197 ARG A CA 1
ATOM 1514 C C . ARG A 1 197 ? -5.474 -0.380 16.679 1.00 92.12 197 ARG A C 1
ATOM 1516 O O . ARG A 1 197 ? -5.125 -0.767 15.561 1.00 92.12 197 ARG A O 1
ATOM 1523 N N . ARG A 1 198 ? -4.665 0.323 17.481 1.00 90.56 198 ARG A N 1
ATOM 1524 C CA . ARG A 1 198 ? -3.413 0.966 17.057 1.00 90.56 198 ARG A CA 1
ATOM 1525 C C . ARG A 1 198 ? -2.400 0.031 16.385 1.00 90.56 198 ARG A C 1
ATOM 1527 O O . ARG A 1 198 ? -1.916 0.414 15.326 1.00 90.56 198 ARG A O 1
ATOM 1534 N N . PRO A 1 199 ? -2.092 -1.185 16.883 1.00 93.00 199 PRO A N 1
ATOM 1535 C CA . PRO A 1 199 ? -1.101 -2.046 16.231 1.00 93.00 199 PRO A CA 1
ATOM 1536 C C . PRO A 1 199 ? -1.470 -2.406 14.787 1.00 93.00 199 PRO A C 1
ATOM 1538 O O . PRO A 1 199 ? -0.617 -2.377 13.903 1.00 93.00 199 PRO A O 1
ATOM 1541 N N . ARG A 1 200 ? -2.752 -2.701 14.530 1.00 93.62 200 ARG A N 1
ATOM 1542 C CA . ARG A 1 200 ? -3.238 -3.043 13.188 1.00 93.62 200 ARG A CA 1
ATOM 1543 C C . ARG A 1 200 ? -3.295 -1.819 12.284 1.00 93.62 200 ARG A C 1
ATOM 1545 O O . ARG A 1 200 ? -2.823 -1.896 11.154 1.00 93.62 200 ARG A O 1
ATOM 1552 N N . ALA A 1 201 ? -3.844 -0.710 12.782 1.00 92.25 201 ALA A N 1
ATOM 1553 C CA . ALA A 1 201 ? -3.893 0.544 12.035 1.00 92.25 201 ALA A CA 1
ATOM 1554 C C . ALA A 1 201 ? -2.481 0.987 11.623 1.00 92.25 201 ALA A C 1
ATOM 1556 O O . ALA A 1 201 ? -2.248 1.225 10.443 1.00 92.25 201 ALA A O 1
ATOM 1557 N N . LEU A 1 202 ? -1.520 0.958 12.553 1.00 92.94 202 LEU A N 1
ATOM 1558 C CA . LEU A 1 202 ? -0.121 1.290 12.290 1.00 92.94 202 LEU A CA 1
ATOM 1559 C C . LEU A 1 202 ? 0.467 0.406 11.192 1.00 92.94 202 LEU A C 1
ATOM 1561 O O . LEU A 1 202 ? 1.026 0.937 10.236 1.00 92.94 202 LEU A O 1
ATOM 1565 N N . VAL A 1 203 ? 0.325 -0.922 11.294 1.00 94.56 203 VAL A N 1
ATOM 1566 C CA . VAL A 1 203 ? 0.890 -1.841 10.294 1.00 94.56 203 VAL A CA 1
ATOM 1567 C C . VAL A 1 203 ? 0.343 -1.547 8.899 1.00 94.56 203 VAL A C 1
ATOM 1569 O O . VAL A 1 203 ? 1.120 -1.381 7.962 1.00 94.56 203 VAL A O 1
ATOM 1572 N N . VAL A 1 204 ? -0.978 -1.425 8.761 1.00 93.56 204 VAL A N 1
ATOM 1573 C CA . VAL A 1 204 ? -1.617 -1.191 7.458 1.00 93.56 204 VAL A CA 1
ATOM 1574 C C . VAL A 1 204 ? -1.287 0.208 6.919 1.00 93.56 204 VAL A C 1
ATOM 1576 O O . VAL A 1 204 ? -1.009 0.355 5.728 1.00 93.56 204 VAL A O 1
ATOM 1579 N N . ASN A 1 205 ? -1.266 1.231 7.779 1.00 91.69 205 ASN A N 1
ATOM 1580 C CA . ASN A 1 205 ? -0.969 2.614 7.398 1.00 91.69 205 ASN A CA 1
ATOM 1581 C C . ASN A 1 205 ? 0.480 2.756 6.926 1.00 91.69 205 ASN A C 1
ATOM 1583 O O . ASN A 1 205 ? 0.716 3.245 5.819 1.00 91.69 205 ASN A O 1
ATOM 1587 N N . VAL A 1 206 ? 1.439 2.266 7.716 1.00 91.75 206 VAL A N 1
ATOM 1588 C CA . VAL A 1 206 ? 2.866 2.290 7.370 1.00 91.75 206 VAL A CA 1
ATOM 1589 C C . VAL A 1 206 ? 3.126 1.497 6.094 1.00 91.75 206 VAL A C 1
ATOM 1591 O O . VAL A 1 206 ? 3.804 2.003 5.203 1.00 91.75 206 VAL A O 1
ATOM 1594 N N . LEU A 1 207 ? 2.542 0.301 5.961 1.00 92.50 207 LEU A N 1
ATOM 1595 C CA . LEU A 1 207 ? 2.705 -0.518 4.762 1.00 92.50 207 LEU A CA 1
ATOM 1596 C C . LEU A 1 207 ? 2.151 0.183 3.513 1.00 92.50 207 LEU A C 1
ATOM 1598 O O . LEU A 1 207 ? 2.785 0.139 2.463 1.00 92.50 207 LEU A O 1
ATOM 1602 N N . SER A 1 208 ? 1.006 0.864 3.626 1.00 90.19 208 SER A N 1
ATOM 1603 C CA . SER A 1 208 ? 0.395 1.575 2.496 1.00 90.19 208 SER A CA 1
ATOM 1604 C C . SER A 1 208 ? 1.284 2.691 1.941 1.00 90.19 208 SER A C 1
ATOM 1606 O O . SER A 1 208 ? 1.430 2.806 0.726 1.00 90.19 208 SER A O 1
ATOM 1608 N N . VAL A 1 209 ? 1.925 3.464 2.824 1.00 88.75 209 VAL A N 1
ATOM 1609 C CA . VAL A 1 209 ? 2.848 4.542 2.444 1.00 88.75 209 VAL A CA 1
ATOM 1610 C C . VAL A 1 209 ? 4.151 3.958 1.909 1.00 88.75 209 VAL A C 1
ATOM 1612 O O . VAL A 1 209 ? 4.627 4.382 0.860 1.00 88.75 209 VAL A O 1
ATOM 1615 N N . ALA A 1 210 ? 4.720 2.972 2.606 1.00 89.81 210 ALA A N 1
ATOM 1616 C CA . ALA A 1 210 ? 5.989 2.365 2.225 1.00 89.81 210 ALA A CA 1
ATOM 1617 C C . ALA A 1 210 ? 5.914 1.716 0.838 1.00 89.81 210 ALA A C 1
ATOM 1619 O O . ALA A 1 210 ? 6.747 2.001 -0.017 1.00 89.81 210 ALA A O 1
ATOM 1620 N N . LEU A 1 211 ? 4.892 0.890 0.592 1.00 89.81 211 LEU A N 1
ATOM 1621 C CA . LEU A 1 211 ? 4.723 0.235 -0.702 1.00 89.81 211 LEU A CA 1
ATOM 1622 C C . LEU A 1 211 ? 4.408 1.236 -1.807 1.00 89.81 211 LEU A C 1
ATOM 1624 O O . LEU A 1 211 ? 4.932 1.081 -2.902 1.00 89.81 211 LEU A O 1
ATOM 1628 N N . HIS A 1 212 ? 3.620 2.281 -1.542 1.00 89.12 212 HIS A N 1
ATOM 1629 C CA . HIS A 1 212 ? 3.370 3.300 -2.562 1.00 89.12 212 HIS A CA 1
ATOM 1630 C C . HIS A 1 212 ? 4.640 4.064 -2.932 1.00 89.12 212 HIS A C 1
ATOM 1632 O O . HIS A 1 212 ? 4.941 4.162 -4.117 1.00 89.12 212 HIS A O 1
ATOM 1638 N N . ALA A 1 213 ? 5.451 4.480 -1.956 1.00 87.94 213 ALA A N 1
ATOM 1639 C CA . ALA A 1 213 ? 6.736 5.127 -2.223 1.00 87.94 213 ALA A CA 1
ATOM 1640 C C . ALA A 1 213 ? 7.712 4.226 -3.004 1.00 87.94 213 ALA A C 1
ATOM 1642 O O . ALA A 1 213 ? 8.443 4.710 -3.866 1.00 87.94 213 ALA A O 1
ATOM 1643 N N . LEU A 1 214 ? 7.729 2.919 -2.718 1.00 88.25 214 LEU A N 1
ATOM 1644 C CA . LEU A 1 214 ? 8.568 1.955 -3.438 1.00 88.25 214 LEU A CA 1
ATOM 1645 C C . LEU A 1 214 ? 8.047 1.664 -4.847 1.00 88.25 214 LEU A C 1
ATOM 1647 O O . LEU A 1 214 ? 8.833 1.488 -5.771 1.00 88.25 214 LEU A O 1
ATOM 1651 N N . PHE A 1 215 ? 6.732 1.577 -5.025 1.00 86.12 215 PHE A N 1
ATOM 1652 C CA . PHE A 1 215 ? 6.120 1.187 -6.294 1.00 86.12 215 PHE A CA 1
ATOM 1653 C C . PHE A 1 215 ? 6.007 2.356 -7.271 1.00 86.12 215 PHE A C 1
ATOM 1655 O O . PHE A 1 215 ? 6.186 2.153 -8.467 1.00 86.12 215 PHE A O 1
ATOM 1662 N N . ALA A 1 216 ? 5.804 3.571 -6.764 1.00 83.62 216 ALA A N 1
ATOM 1663 C CA . ALA A 1 216 ? 5.867 4.819 -7.518 1.00 83.62 216 ALA A CA 1
ATOM 1664 C C . ALA A 1 216 ? 7.272 5.458 -7.454 1.00 83.62 216 ALA A C 1
ATOM 1666 O O . ALA A 1 216 ? 7.402 6.678 -7.444 1.00 83.62 216 ALA A O 1
ATOM 1667 N N . ALA A 1 217 ? 8.333 4.650 -7.344 1.00 80.25 217 ALA A N 1
ATOM 1668 C CA . ALA A 1 217 ? 9.700 5.136 -7.176 1.00 80.25 217 ALA A CA 1
ATOM 1669 C C . ALA A 1 217 ? 10.148 6.061 -8.327 1.00 80.25 217 ALA A C 1
ATOM 1671 O O . ALA A 1 217 ? 10.384 5.605 -9.444 1.00 80.25 217 ALA A O 1
ATOM 1672 N N . GLU A 1 218 ? 10.338 7.348 -8.025 1.00 78.88 218 GLU A N 1
ATOM 1673 C CA . GLU A 1 218 ? 10.832 8.353 -8.982 1.00 78.88 218 GLU A CA 1
ATOM 1674 C C . GLU A 1 218 ? 12.353 8.567 -8.909 1.00 78.88 218 GLU A C 1
ATOM 1676 O O . GLU A 1 218 ? 12.960 9.082 -9.849 1.00 78.88 218 GLU A O 1
ATOM 1681 N N . THR A 1 219 ? 12.991 8.183 -7.796 1.00 87.00 219 THR A N 1
ATOM 1682 C CA . THR A 1 219 ? 14.433 8.380 -7.574 1.00 87.00 219 THR A CA 1
ATOM 1683 C C . THR A 1 219 ? 15.202 7.066 -7.634 1.00 87.00 219 THR A C 1
ATOM 1685 O O . THR A 1 219 ? 14.647 5.986 -7.416 1.00 87.00 219 THR A O 1
ATOM 1688 N N . LYS A 1 220 ? 16.513 7.143 -7.894 1.00 88.19 220 LYS A N 1
ATOM 1689 C CA . LYS A 1 220 ? 17.374 5.952 -7.953 1.00 88.19 220 LYS A CA 1
ATOM 1690 C C . LYS A 1 220 ? 17.440 5.217 -6.611 1.00 88.19 220 LYS A C 1
ATOM 1692 O O . LYS A 1 220 ? 17.538 3.997 -6.590 1.00 88.19 220 LYS A O 1
ATOM 1697 N N . GLU A 1 221 ? 17.354 5.941 -5.496 1.00 90.56 221 GLU A N 1
ATOM 1698 C CA . GLU A 1 221 ? 17.366 5.386 -4.135 1.00 90.56 221 GLU A CA 1
ATOM 1699 C C . GLU A 1 221 ? 16.103 4.565 -3.862 1.00 90.56 221 GLU A C 1
ATOM 1701 O O . GLU A 1 221 ? 16.183 3.451 -3.348 1.00 90.56 221 GLU A O 1
ATOM 1706 N N . LEU A 1 222 ? 14.933 5.088 -4.249 1.00 89.56 222 LEU A N 1
ATOM 1707 C CA . LEU A 1 222 ? 13.676 4.345 -4.162 1.00 89.56 222 LEU A CA 1
ATOM 1708 C C . LEU A 1 222 ? 13.667 3.161 -5.137 1.00 89.56 222 LEU A C 1
ATOM 1710 O O . LEU A 1 222 ? 13.177 2.092 -4.784 1.00 89.56 222 LEU A O 1
ATOM 1714 N N . GLY A 1 223 ? 14.269 3.315 -6.321 1.00 90.44 223 GLY A N 1
ATOM 1715 C CA . GLY A 1 223 ? 14.472 2.225 -7.278 1.00 90.44 223 GLY A CA 1
ATOM 1716 C C . GLY A 1 223 ? 15.333 1.086 -6.720 1.00 90.44 223 GLY A C 1
ATOM 1717 O O . GLY A 1 223 ? 14.972 -0.078 -6.876 1.00 90.44 223 GLY A O 1
ATOM 1718 N N . LEU A 1 224 ? 16.414 1.414 -6.007 1.00 92.94 224 LEU A N 1
ATOM 1719 C CA . LEU A 1 224 ? 17.270 0.450 -5.309 1.00 92.94 224 LEU A CA 1
ATOM 1720 C C . LEU A 1 224 ? 16.526 -0.253 -4.162 1.00 92.94 224 LEU A C 1
ATOM 1722 O O . LEU A 1 224 ? 16.632 -1.467 -4.006 1.00 92.94 224 LEU A O 1
ATOM 1726 N N . LEU A 1 225 ? 15.739 0.480 -3.367 1.00 93.38 225 LEU A N 1
ATOM 1727 C CA . LEU A 1 225 ? 14.903 -0.131 -2.326 1.00 93.38 225 LEU A CA 1
ATOM 1728 C C . LEU A 1 225 ? 13.821 -1.040 -2.922 1.00 93.38 225 LEU A C 1
ATOM 1730 O O . LEU A 1 225 ? 13.510 -2.080 -2.345 1.00 93.38 225 LEU A O 1
ATOM 1734 N N . ARG A 1 226 ? 13.253 -0.663 -4.073 1.00 92.62 226 ARG A N 1
ATOM 1735 C CA . ARG A 1 226 ? 12.283 -1.472 -4.817 1.00 92.62 226 ARG A CA 1
ATOM 1736 C C . ARG A 1 226 ? 12.914 -2.779 -5.291 1.00 92.62 226 ARG A C 1
ATOM 1738 O O . ARG A 1 226 ? 12.335 -3.835 -5.066 1.00 92.62 226 ARG A O 1
ATOM 1745 N N . GLU A 1 227 ? 14.098 -2.714 -5.894 1.00 92.38 227 GLU A N 1
ATOM 1746 C CA . GLU A 1 227 ? 14.883 -3.885 -6.305 1.00 92.38 227 GLU A CA 1
ATOM 1747 C C . GLU A 1 227 ? 15.160 -4.818 -5.117 1.00 92.38 227 GLU A C 1
ATOM 1749 O O . GLU A 1 227 ? 14.773 -5.986 -5.144 1.00 92.38 227 GLU A O 1
ATOM 1754 N N . ALA A 1 228 ? 15.699 -4.275 -4.021 1.00 94.06 228 ALA A N 1
ATOM 1755 C CA . ALA A 1 228 ? 15.946 -5.037 -2.801 1.00 94.06 228 ALA A CA 1
ATOM 1756 C C . ALA A 1 228 ? 14.664 -5.649 -2.216 1.00 94.06 228 ALA A C 1
ATOM 1758 O O . ALA A 1 228 ? 14.692 -6.762 -1.701 1.00 94.06 228 ALA A O 1
ATOM 1759 N N . CYS A 1 229 ? 13.528 -4.950 -2.295 1.00 93.12 229 CYS A N 1
ATOM 1760 C CA . CYS A 1 229 ? 12.243 -5.472 -1.841 1.00 93.12 229 CYS A CA 1
ATOM 1761 C C . CYS A 1 229 ? 11.831 -6.714 -2.642 1.00 93.12 229 CYS A C 1
ATOM 1763 O O . CYS A 1 229 ? 11.444 -7.718 -2.046 1.00 93.12 229 CYS A O 1
ATOM 1765 N N . PHE A 1 230 ? 11.970 -6.688 -3.969 1.00 90.88 230 PHE A N 1
ATOM 1766 C CA . PHE A 1 230 ? 11.669 -7.853 -4.801 1.00 90.88 230 PHE A CA 1
ATOM 1767 C C . PHE A 1 230 ? 12.626 -9.013 -4.560 1.00 90.88 230 PHE A C 1
ATOM 1769 O O . PHE A 1 230 ? 12.167 -10.145 -4.428 1.00 90.88 230 PHE A O 1
ATOM 1776 N N . GLU A 1 231 ? 13.927 -8.753 -4.431 1.00 91.38 231 GLU A N 1
ATOM 1777 C CA . GLU A 1 231 ? 14.885 -9.801 -4.078 1.00 91.38 231 GLU A CA 1
ATOM 1778 C C . GLU A 1 231 ? 14.610 -10.406 -2.703 1.00 91.38 231 GLU A C 1
ATOM 1780 O O . GLU A 1 231 ? 14.724 -11.617 -2.518 1.00 91.38 231 GLU A O 1
ATOM 1785 N N . TYR A 1 232 ? 14.220 -9.578 -1.735 1.00 93.31 232 TYR A N 1
ATOM 1786 C CA . TYR A 1 232 ? 13.839 -10.027 -0.404 1.00 93.31 232 TYR A CA 1
ATOM 1787 C C . TYR A 1 232 ? 12.623 -10.955 -0.461 1.00 93.31 232 TYR A C 1
ATOM 1789 O O . TYR A 1 232 ? 12.670 -12.061 0.074 1.00 93.31 232 TYR A O 1
ATOM 1797 N N . LEU A 1 233 ? 11.563 -10.543 -1.162 1.00 90.00 233 LEU A N 1
ATOM 1798 C CA . LEU A 1 233 ? 10.347 -11.340 -1.339 1.00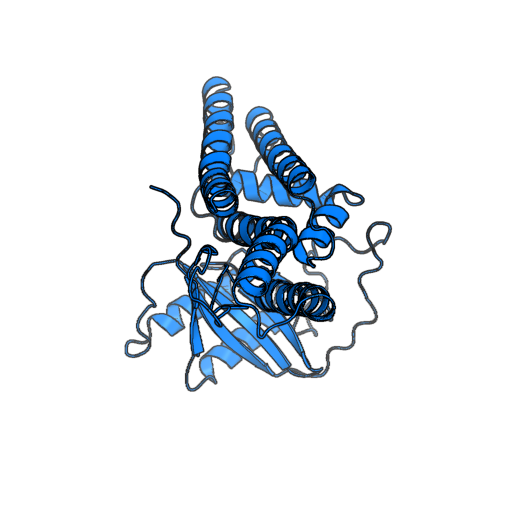 90.00 233 LEU A CA 1
ATOM 1799 C C . LEU A 1 233 ? 10.593 -12.612 -2.163 1.00 90.00 233 LEU A C 1
ATOM 1801 O O . LEU A 1 233 ? 9.927 -13.620 -1.933 1.00 90.00 233 LEU A O 1
ATOM 1805 N N . ALA A 1 234 ? 11.554 -12.598 -3.088 1.00 87.38 234 ALA A N 1
ATOM 1806 C CA . ALA A 1 234 ? 11.921 -13.757 -3.898 1.00 87.38 234 ALA A CA 1
ATOM 1807 C C . ALA A 1 234 ? 12.625 -14.866 -3.094 1.00 87.38 234 ALA A C 1
ATOM 1809 O O . ALA A 1 234 ? 12.675 -16.003 -3.558 1.00 87.38 234 ALA A O 1
ATOM 1810 N N . LYS A 1 235 ? 13.125 -14.582 -1.879 1.00 87.62 235 LYS A N 1
ATOM 1811 C CA . LYS A 1 235 ? 13.710 -15.604 -0.987 1.00 87.62 235 LYS A CA 1
ATOM 1812 C C . LYS A 1 235 ? 12.679 -16.610 -0.451 1.00 87.62 235 LYS A C 1
ATOM 1814 O O . LYS A 1 235 ? 13.083 -17.637 0.089 1.00 87.62 235 LYS A O 1
ATOM 1819 N N . GLY A 1 236 ? 11.378 -16.344 -0.595 1.00 84.12 236 GLY A N 1
ATOM 1820 C CA . GLY A 1 236 ? 10.313 -17.264 -0.189 1.00 84.12 236 GLY A CA 1
ATOM 1821 C C . GLY A 1 236 ? 10.147 -17.387 1.331 1.00 84.12 236 GLY A C 1
ATOM 1822 O O . GLY A 1 236 ? 10.729 -16.637 2.120 1.00 84.12 236 GLY A O 1
ATOM 1823 N N . SER A 1 237 ? 9.365 -18.378 1.774 1.00 85.81 237 SER A N 1
ATOM 1824 C CA . SER A 1 237 ? 9.197 -18.710 3.199 1.00 85.81 237 SER A CA 1
ATOM 1825 C C . SER A 1 237 ? 8.758 -17.493 4.045 1.00 85.81 237 SER A C 1
ATOM 1827 O O . SER A 1 237 ? 7.845 -16.755 3.668 1.00 85.81 237 SER A O 1
ATOM 1829 N N . HIS A 1 238 ? 9.382 -17.263 5.203 1.00 87.56 238 HIS A N 1
ATOM 1830 C CA . HIS A 1 238 ? 9.070 -16.154 6.105 1.00 87.56 238 HIS A CA 1
ATOM 1831 C C . HIS A 1 238 ? 9.259 -14.773 5.464 1.00 87.56 238 HIS A C 1
ATOM 1833 O O . HIS A 1 238 ? 8.536 -13.846 5.835 1.00 87.56 238 HIS A O 1
ATOM 1839 N N . TYR A 1 239 ? 10.176 -14.644 4.499 1.00 88.06 239 TYR A N 1
ATOM 1840 C CA . TYR A 1 239 ? 10.459 -13.391 3.795 1.00 88.06 239 TYR A CA 1
ATOM 1841 C C . TYR A 1 239 ? 9.286 -12.931 2.927 1.00 88.06 239 TYR A C 1
ATOM 1843 O O . TYR A 1 239 ? 9.115 -11.736 2.730 1.00 88.06 239 TYR A O 1
ATOM 1851 N N . THR A 1 240 ? 8.443 -13.857 2.469 1.00 86.94 240 THR A N 1
ATOM 1852 C CA . THR A 1 240 ? 7.224 -13.550 1.705 1.00 86.94 240 THR A CA 1
ATOM 1853 C C . THR A 1 240 ? 5.988 -13.591 2.601 1.00 86.94 240 THR A C 1
ATOM 1855 O O . THR A 1 240 ? 5.182 -12.665 2.595 1.00 86.94 240 THR A O 1
ATOM 1858 N N . MET A 1 241 ? 5.855 -14.624 3.440 1.00 87.62 241 MET A N 1
ATOM 1859 C CA . MET A 1 241 ? 4.637 -14.855 4.225 1.00 87.62 241 MET A CA 1
ATOM 1860 C C . MET A 1 241 ? 4.347 -13.783 5.258 1.00 87.62 241 MET A C 1
ATOM 1862 O O . MET A 1 241 ? 3.187 -13.441 5.473 1.00 87.62 241 MET A O 1
ATOM 1866 N N . GLN A 1 242 ? 5.375 -13.267 5.932 1.00 92.62 242 GLN A N 1
ATOM 1867 C CA . GLN A 1 242 ? 5.169 -12.249 6.959 1.00 92.62 242 GLN A CA 1
ATOM 1868 C C . GLN A 1 242 ? 4.749 -10.912 6.322 1.00 92.62 242 GLN A C 1
ATOM 1870 O O . GLN A 1 242 ? 3.725 -10.374 6.752 1.00 92.62 242 GLN A O 1
ATOM 1875 N N . PRO A 1 243 ? 5.398 -10.431 5.239 1.00 92.12 243 PRO A N 1
ATOM 1876 C CA . PRO A 1 243 ? 4.875 -9.323 4.438 1.00 92.12 243 PRO A CA 1
ATOM 1877 C C . PRO A 1 243 ? 3.454 -9.531 3.902 1.00 92.12 243 PRO A C 1
ATOM 1879 O O . PRO A 1 243 ? 2.624 -8.630 4.032 1.00 92.12 243 PRO A O 1
ATOM 1882 N N . SER A 1 244 ? 3.117 -10.718 3.387 1.00 90.75 244 SER A N 1
ATOM 1883 C CA . SER A 1 244 ? 1.740 -11.040 2.977 1.00 90.75 244 SER A CA 1
ATOM 1884 C C . SER A 1 244 ? 0.759 -11.035 4.162 1.00 90.75 244 SER A C 1
ATOM 1886 O O . SER A 1 244 ? -0.390 -10.609 4.029 1.00 90.75 244 SER A O 1
ATOM 1888 N N . GLY A 1 245 ? 1.207 -11.437 5.353 1.00 92.50 245 GLY A N 1
ATOM 1889 C CA . GLY A 1 245 ? 0.448 -11.346 6.602 1.00 92.50 245 GLY A CA 1
ATOM 1890 C C . GLY A 1 245 ? 0.158 -9.902 7.026 1.00 92.50 245 GLY A C 1
ATOM 1891 O O . GLY A 1 245 ? -0.934 -9.609 7.520 1.00 92.50 245 GLY A O 1
ATOM 1892 N N . PHE A 1 246 ? 1.101 -8.981 6.798 1.00 94.38 246 PHE A N 1
ATOM 1893 C CA . PHE A 1 246 ? 0.871 -7.546 6.989 1.00 94.38 246 PHE A CA 1
ATOM 1894 C C . PHE A 1 246 ? -0.128 -7.003 5.966 1.00 94.38 246 PHE A C 1
ATOM 1896 O O . PHE A 1 246 ? -1.072 -6.312 6.349 1.00 94.38 246 PHE A O 1
ATOM 1903 N N . LEU A 1 247 ? 0.047 -7.354 4.686 1.00 91.56 247 LEU A N 1
ATOM 1904 C CA . LEU A 1 247 ? -0.803 -6.890 3.587 1.00 91.56 247 LEU A CA 1
ATOM 1905 C C . LEU A 1 247 ? -2.260 -7.352 3.738 1.00 91.56 247 LEU A C 1
ATOM 1907 O O . LEU A 1 247 ? -3.181 -6.571 3.522 1.00 91.56 247 LEU A O 1
ATOM 1911 N N . SER A 1 248 ? -2.470 -8.591 4.184 1.00 91.44 248 SER A N 1
ATOM 1912 C CA . SER A 1 248 ? -3.803 -9.139 4.484 1.00 91.44 248 SER A CA 1
ATOM 1913 C C . SER A 1 248 ? -4.432 -8.583 5.771 1.00 91.44 248 SER A C 1
ATOM 1915 O O . SER A 1 248 ? -5.611 -8.813 6.033 1.00 91.44 248 SER A O 1
ATOM 1917 N N . GLY A 1 249 ? -3.673 -7.856 6.600 1.00 91.12 249 GLY A N 1
ATOM 1918 C CA . GLY A 1 249 ? -4.137 -7.328 7.888 1.00 91.12 249 GLY A CA 1
ATOM 1919 C C . GLY A 1 249 ? -4.317 -8.385 8.988 1.00 91.12 249 GLY A C 1
ATOM 1920 O O . GLY A 1 249 ? -4.901 -8.087 10.039 1.00 91.12 249 GLY A O 1
ATOM 1921 N N . LEU A 1 250 ? -3.810 -9.603 8.768 1.00 91.50 250 LEU A N 1
ATOM 1922 C CA . LEU A 1 250 ? -3.869 -10.722 9.715 1.00 91.50 250 LEU A CA 1
ATOM 1923 C C . LEU A 1 250 ? -2.749 -10.679 10.762 1.00 91.50 250 LEU A C 1
ATOM 1925 O O . LEU A 1 250 ? -2.922 -11.220 11.853 1.00 91.50 250 LEU A O 1
ATOM 1929 N N . LEU A 1 251 ? -1.629 -10.011 10.467 1.00 94.19 251 LEU A N 1
ATOM 1930 C CA . LEU A 1 251 ? -0.456 -9.944 11.343 1.00 94.19 251 LEU A CA 1
ATOM 1931 C C . LEU A 1 251 ? -0.237 -8.522 11.902 1.00 94.19 251 LEU A C 1
ATOM 1933 O O . LEU A 1 251 ? 0.569 -7.764 11.370 1.00 94.19 251 LEU A O 1
ATOM 1937 N N . PRO A 1 252 ? -0.920 -8.113 12.987 1.00 92.00 252 PRO A N 1
ATOM 1938 C CA . PRO A 1 252 ? -0.806 -6.763 13.543 1.00 92.00 252 PRO A CA 1
ATOM 1939 C C . PRO A 1 252 ? 0.433 -6.612 14.449 1.00 92.00 252 PRO A C 1
ATOM 1941 O O . PRO A 1 252 ? 0.304 -6.306 15.633 1.00 92.00 252 PRO A O 1
ATOM 1944 N N . SER A 1 253 ? 1.637 -6.845 13.913 1.00 94.94 253 SER A N 1
ATOM 1945 C CA . SER A 1 253 ? 2.905 -6.746 14.657 1.00 94.94 253 SER A CA 1
ATOM 1946 C C . SER A 1 253 ? 3.798 -5.604 14.142 1.00 94.94 253 SER A C 1
ATOM 1948 O O . SER A 1 253 ? 4.567 -5.804 13.198 1.00 94.94 253 SER A O 1
ATOM 1950 N N . PRO A 1 254 ? 3.749 -4.408 14.769 1.00 93.44 254 PRO A N 1
ATOM 1951 C CA . PRO A 1 254 ? 4.585 -3.266 14.392 1.00 93.44 254 PRO A CA 1
ATOM 1952 C C . PRO A 1 254 ? 6.089 -3.554 14.433 1.00 93.44 254 PRO A C 1
ATOM 1954 O O . PRO A 1 254 ? 6.818 -3.145 13.536 1.00 93.44 254 PRO A O 1
ATOM 1957 N N . MET A 1 255 ? 6.563 -4.282 15.449 1.00 94.06 255 MET A N 1
ATOM 1958 C CA . MET A 1 255 ? 7.994 -4.582 15.592 1.00 94.06 255 MET A CA 1
ATOM 1959 C C . MET A 1 255 ? 8.492 -5.512 14.490 1.00 94.06 255 MET A C 1
ATOM 1961 O O . MET A 1 255 ? 9.584 -5.315 13.961 1.00 94.06 255 MET A O 1
ATOM 1965 N N . LEU A 1 256 ? 7.670 -6.486 14.094 1.00 95.06 256 LEU A N 1
ATOM 1966 C CA . LEU A 1 256 ? 8.009 -7.366 12.984 1.00 95.06 256 LEU A CA 1
ATOM 1967 C C . LEU A 1 256 ? 7.986 -6.602 11.652 1.00 95.06 256 LEU A C 1
ATOM 1969 O O . LEU A 1 256 ? 8.883 -6.790 10.839 1.00 95.06 256 LEU A O 1
ATOM 1973 N N . LEU A 1 257 ? 7.028 -5.690 11.446 1.00 94.31 257 LEU A N 1
ATOM 1974 C CA . LEU A 1 257 ? 7.014 -4.819 10.265 1.00 94.31 257 LEU A CA 1
ATOM 1975 C C . LEU A 1 257 ? 8.302 -3.987 10.163 1.00 94.31 257 LEU A C 1
ATOM 1977 O O . LEU A 1 257 ? 8.919 -3.935 9.101 1.00 94.31 257 LEU A O 1
ATOM 1981 N N . ILE A 1 258 ? 8.724 -3.371 11.271 1.00 92.19 258 ILE A N 1
ATOM 1982 C CA . ILE A 1 258 ? 9.966 -2.591 11.344 1.00 92.19 258 ILE A CA 1
ATOM 1983 C C . ILE A 1 258 ? 11.175 -3.474 11.005 1.00 92.19 258 ILE A C 1
ATOM 1985 O O . ILE A 1 258 ? 12.025 -3.069 10.214 1.00 92.19 258 ILE A O 1
ATOM 1989 N N . PHE A 1 259 ? 11.231 -4.694 11.546 1.00 94.50 259 PHE A N 1
ATOM 1990 C CA . PHE A 1 259 ? 12.292 -5.655 11.244 1.00 94.50 259 PHE A CA 1
ATOM 1991 C C . PHE A 1 259 ? 12.384 -5.981 9.744 1.00 94.50 259 PHE A C 1
ATOM 1993 O O . PHE A 1 259 ? 13.471 -5.899 9.169 1.00 94.50 259 PHE A O 1
ATOM 2000 N N . HIS A 1 260 ? 11.260 -6.303 9.091 1.00 94.81 260 HIS A N 1
ATOM 2001 C CA . HIS A 1 260 ? 11.219 -6.572 7.644 1.00 94.81 260 HIS A CA 1
ATOM 2002 C C . HIS A 1 260 ? 11.660 -5.363 6.828 1.00 94.81 260 HIS A C 1
ATOM 2004 O O . HIS A 1 260 ? 12.482 -5.490 5.924 1.00 94.81 260 HIS A O 1
ATOM 2010 N N . PHE A 1 261 ? 11.172 -4.176 7.188 1.00 92.44 261 PHE A N 1
ATOM 2011 C CA . PHE A 1 261 ? 11.531 -2.949 6.492 1.00 92.44 261 PHE A CA 1
ATOM 2012 C C . PHE A 1 261 ? 13.036 -2.668 6.539 1.00 92.44 261 PHE A C 1
ATOM 2014 O O . PHE A 1 261 ? 13.654 -2.428 5.502 1.00 92.44 261 PHE A O 1
ATOM 2021 N N . PHE A 1 262 ? 13.649 -2.740 7.724 1.00 91.44 262 PHE A N 1
ATOM 2022 C CA . PHE A 1 262 ? 15.091 -2.536 7.843 1.00 91.44 262 PHE A CA 1
ATOM 2023 C C . PHE A 1 262 ? 15.891 -3.669 7.202 1.00 91.44 262 PHE A C 1
ATOM 2025 O O . PHE A 1 262 ? 16.952 -3.405 6.649 1.00 91.44 262 PHE A O 1
ATOM 2032 N N . SER A 1 263 ? 15.379 -4.902 7.194 1.00 94.88 263 SER A N 1
ATOM 2033 C CA . SER A 1 263 ? 16.019 -6.010 6.472 1.00 94.88 263 SER A CA 1
ATOM 2034 C C . SER A 1 263 ? 16.109 -5.730 4.968 1.00 94.88 263 SER A C 1
ATOM 2036 O O . SER A 1 263 ? 17.171 -5.917 4.377 1.00 94.88 263 SER A O 1
ATOM 2038 N N . VAL A 1 264 ? 15.035 -5.212 4.361 1.00 95.19 264 VAL A N 1
ATOM 2039 C CA . VAL A 1 264 ? 15.033 -4.755 2.959 1.00 95.19 264 VAL A CA 1
ATOM 2040 C C . VAL A 1 264 ? 15.986 -3.572 2.766 1.00 95.19 264 VAL A C 1
ATOM 2042 O O . VAL A 1 264 ? 16.752 -3.547 1.807 1.00 95.19 264 VAL A O 1
ATOM 2045 N N . ALA A 1 265 ? 15.994 -2.610 3.692 1.00 93.94 265 ALA A N 1
ATOM 2046 C CA . ALA A 1 265 ? 16.869 -1.442 3.608 1.00 93.94 265 ALA A CA 1
ATOM 2047 C C . ALA A 1 265 ? 18.364 -1.813 3.694 1.00 93.94 265 ALA A C 1
ATOM 2049 O O . ALA A 1 265 ? 19.183 -1.270 2.954 1.00 93.94 265 ALA A O 1
ATOM 2050 N N . PHE A 1 266 ? 18.737 -2.771 4.547 1.00 94.88 266 PHE A N 1
ATOM 2051 C CA . PHE A 1 266 ? 20.106 -3.286 4.613 1.00 94.88 266 PHE A CA 1
ATOM 2052 C C . PHE A 1 266 ? 20.465 -4.149 3.402 1.00 94.88 266 PHE A C 1
ATOM 2054 O O . PHE A 1 266 ? 21.603 -4.088 2.939 1.00 94.88 266 PHE A O 1
ATOM 2061 N N . LEU A 1 267 ? 19.508 -4.894 2.840 1.00 95.50 267 LEU A N 1
ATOM 2062 C CA . LEU A 1 267 ? 19.716 -5.592 1.572 1.00 95.50 267 LEU A CA 1
ATOM 2063 C C . LEU A 1 267 ? 19.991 -4.599 0.430 1.00 95.50 267 LEU A C 1
ATOM 2065 O O . LEU A 1 267 ? 20.928 -4.802 -0.332 1.00 95.50 267 LEU A O 1
ATOM 2069 N N . ALA A 1 268 ? 19.271 -3.477 0.366 1.00 94.62 268 ALA A N 1
ATOM 2070 C CA . ALA A 1 268 ? 19.549 -2.401 -0.589 1.00 94.62 268 ALA A CA 1
ATOM 2071 C C . ALA A 1 268 ? 20.973 -1.835 -0.441 1.00 94.62 268 ALA A C 1
ATOM 2073 O O . ALA A 1 268 ? 21.669 -1.623 -1.434 1.00 94.62 268 ALA A O 1
ATOM 2074 N N . VAL A 1 269 ? 21.442 -1.634 0.797 1.00 94.12 269 VAL A N 1
ATOM 2075 C CA . VAL A 1 269 ? 22.834 -1.229 1.066 1.00 94.12 269 VAL A CA 1
ATOM 2076 C C . VAL A 1 269 ? 23.818 -2.267 0.547 1.00 94.12 269 VAL A C 1
ATOM 2078 O O . VAL A 1 269 ? 24.788 -1.904 -0.116 1.00 94.12 269 VAL A O 1
ATOM 2081 N N . TYR A 1 270 ? 23.564 -3.546 0.822 1.00 94.88 270 TYR A N 1
ATOM 2082 C CA . TYR A 1 270 ? 24.406 -4.641 0.355 1.00 94.88 270 TYR A CA 1
ATOM 2083 C C . TYR A 1 270 ? 24.493 -4.676 -1.175 1.00 94.88 270 TYR A C 1
ATOM 2085 O O . TYR A 1 270 ? 25.602 -4.662 -1.706 1.00 94.88 270 TYR A O 1
ATOM 2093 N N . LEU A 1 271 ? 23.361 -4.621 -1.884 1.00 93.94 271 LEU A N 1
ATOM 2094 C CA . LEU A 1 271 ? 23.331 -4.606 -3.351 1.00 93.94 271 LEU A CA 1
ATOM 2095 C C . LEU A 1 271 ? 24.097 -3.404 -3.915 1.00 93.94 271 LEU A C 1
ATOM 2097 O O . LEU A 1 271 ? 24.882 -3.531 -4.859 1.00 93.94 271 LEU A O 1
ATOM 2101 N N . ARG A 1 272 ? 23.954 -2.232 -3.283 1.00 93.19 272 ARG A N 1
ATOM 2102 C CA . ARG A 1 272 ? 24.668 -1.022 -3.705 1.00 93.19 272 ARG A CA 1
ATOM 2103 C C . ARG A 1 272 ? 26.173 -1.087 -3.466 1.00 93.19 272 ARG A C 1
ATOM 2105 O O . ARG A 1 272 ? 26.930 -0.591 -4.299 1.00 93.19 272 ARG A O 1
ATOM 2112 N N . VAL A 1 273 ? 26.614 -1.652 -2.344 1.00 92.56 273 VAL A N 1
ATOM 2113 C CA . VAL A 1 273 ? 28.036 -1.790 -1.972 1.00 92.56 273 VAL A CA 1
ATOM 2114 C C . VAL A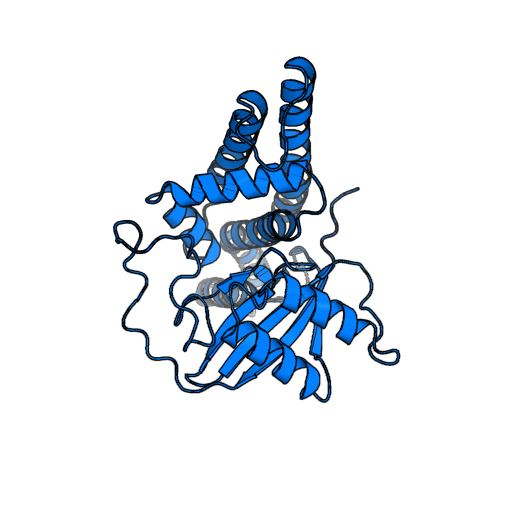 1 273 ? 28.704 -2.980 -2.669 1.00 92.56 273 VAL A C 1
ATOM 2116 O O . VAL A 1 273 ? 29.923 -2.970 -2.833 1.00 92.56 273 VAL A O 1
ATOM 2119 N N . SER A 1 274 ? 27.934 -3.944 -3.175 1.00 91.38 274 SER A N 1
ATOM 2120 C CA . SER A 1 274 ? 28.439 -5.076 -3.971 1.00 91.38 274 SER A CA 1
ATOM 2121 C C . SER A 1 274 ? 28.423 -4.816 -5.484 1.00 91.38 274 SER A C 1
ATOM 2123 O O . SER A 1 274 ? 29.162 -5.459 -6.211 1.00 91.38 274 SER A O 1
ATOM 2125 N N . ASP A 1 275 ? 27.738 -3.756 -5.933 1.00 88.50 275 ASP A N 1
ATOM 2126 C CA . ASP A 1 275 ? 27.592 -3.335 -7.350 1.00 88.50 275 ASP A CA 1
ATOM 2127 C C . ASP A 1 275 ? 26.699 -4.286 -8.147 1.00 88.50 275 ASP A C 1
ATOM 2129 O O . ASP A 1 275 ? 26.814 -4.416 -9.359 1.00 88.50 275 ASP A O 1
ATOM 2133 N N . GLU A 1 276 ? 25.799 -4.952 -7.431 1.00 88.31 276 GLU A N 1
ATOM 2134 C CA . GLU A 1 276 ? 24.859 -5.927 -7.977 1.00 88.31 276 GLU A CA 1
ATOM 2135 C C . GLU A 1 276 ? 23.514 -5.280 -8.337 1.00 88.31 276 GLU A C 1
ATOM 2137 O O . GLU A 1 276 ? 22.676 -5.914 -8.967 1.00 88.31 276 GLU A O 1
ATOM 2142 N N . SER A 1 277 ? 23.311 -4.006 -7.976 1.00 86.62 277 SER A N 1
ATOM 2143 C CA . SER A 1 277 ? 22.080 -3.273 -8.277 1.00 86.62 277 SER A CA 1
ATOM 2144 C C . SER A 1 277 ? 21.994 -2.844 -9.741 1.00 86.62 277 SER A C 1
ATOM 2146 O O . SER A 1 277 ? 22.869 -2.152 -10.267 1.00 86.62 277 SER A O 1
ATOM 2148 N N . VAL A 1 278 ? 20.855 -3.140 -10.360 1.00 83.56 278 VAL A N 1
ATOM 2149 C CA . VAL A 1 278 ? 20.477 -2.661 -11.692 1.00 83.56 278 VAL A CA 1
ATOM 2150 C C . VAL A 1 278 ? 20.045 -1.190 -11.654 1.00 83.56 278 VAL A C 1
ATOM 2152 O O . VAL A 1 278 ? 20.296 -0.443 -12.601 1.00 83.56 278 VAL A O 1
ATOM 2155 N N . ALA A 1 279 ? 19.423 -0.733 -10.560 1.00 79.69 279 ALA A N 1
ATOM 2156 C CA . ALA A 1 279 ? 19.018 0.669 -10.402 1.00 79.69 279 ALA A CA 1
ATOM 2157 C C . ALA A 1 279 ? 20.217 1.627 -10.229 1.00 79.69 279 ALA A C 1
ATOM 2159 O O . ALA A 1 279 ? 20.140 2.811 -10.578 1.00 79.69 279 ALA A O 1
ATOM 2160 N N . TYR A 1 280 ? 21.324 1.115 -9.686 1.00 75.81 280 TYR A N 1
ATOM 2161 C CA . TYR A 1 280 ? 22.513 1.873 -9.310 1.00 75.81 280 TYR A CA 1
ATOM 2162 C C . TYR A 1 280 ? 23.794 1.125 -9.725 1.00 75.81 280 TYR A C 1
ATOM 2164 O O . TYR A 1 280 ? 24.423 0.449 -8.912 1.00 75.81 280 TYR A O 1
ATOM 2172 N N . SER A 1 281 ? 24.227 1.309 -10.974 1.00 80.31 281 SER A N 1
ATOM 2173 C CA . SER A 1 281 ? 25.424 0.651 -11.516 1.00 80.31 281 SER A CA 1
ATOM 2174 C C . SER A 1 281 ? 26.682 1.525 -11.437 1.00 80.31 281 SER A C 1
ATOM 2176 O O . SER A 1 281 ? 26.685 2.670 -11.908 1.00 80.31 281 SER A O 1
ATOM 2178 N N . GLY A 1 282 ? 27.774 0.969 -10.915 1.00 82.75 282 GLY A N 1
ATOM 2179 C CA . GLY A 1 282 ? 29.115 1.537 -10.972 1.00 82.75 282 GLY A CA 1
ATOM 2180 C C . GLY A 1 282 ? 29.394 2.677 -9.985 1.00 82.75 282 GLY A C 1
ATOM 2181 O O . GLY A 1 282 ? 28.668 2.940 -9.012 1.00 82.75 282 GLY A O 1
ATOM 2182 N N . GLY A 1 283 ? 30.502 3.372 -10.253 1.00 85.69 283 GLY A N 1
ATOM 2183 C CA . GLY A 1 283 ? 31.062 4.432 -9.414 1.00 85.69 283 GLY A CA 1
ATOM 2184 C C . GLY A 1 283 ? 32.173 3.941 -8.481 1.00 85.69 283 GLY A C 1
ATOM 2185 O O . GLY A 1 283 ? 32.394 2.745 -8.305 1.00 85.69 283 GLY A O 1
ATOM 2186 N N . SER A 1 284 ? 32.903 4.880 -7.877 1.00 91.00 284 SER A N 1
ATOM 2187 C CA . SER A 1 284 ? 33.950 4.544 -6.907 1.00 91.00 284 SER A CA 1
ATOM 2188 C C . SER A 1 284 ? 33.356 3.906 -5.647 1.00 91.00 284 SER A C 1
ATOM 2190 O O . SER A 1 284 ? 32.193 4.138 -5.303 1.00 91.00 284 SER A O 1
ATOM 2192 N N . LEU A 1 285 ? 34.164 3.139 -4.908 1.00 89.81 285 LEU A N 1
ATOM 2193 C CA . LEU A 1 285 ? 33.743 2.540 -3.637 1.00 89.81 285 LEU A CA 1
ATOM 2194 C C . LEU A 1 285 ? 33.194 3.593 -2.658 1.00 89.81 285 LEU A C 1
ATOM 2196 O O . LEU A 1 285 ? 32.158 3.376 -2.037 1.00 89.81 285 LEU A O 1
ATOM 2200 N N . PHE A 1 286 ? 33.830 4.765 -2.580 1.00 91.62 286 PHE A N 1
ATOM 2201 C CA . PHE A 1 286 ? 33.356 5.874 -1.748 1.00 91.62 286 PHE A CA 1
ATOM 2202 C C . PHE A 1 286 ? 31.962 6.359 -2.154 1.00 91.62 286 PHE A C 1
ATOM 2204 O O . PHE A 1 286 ? 31.108 6.565 -1.293 1.00 91.62 286 PHE A O 1
ATOM 2211 N N . TYR A 1 287 ? 31.701 6.493 -3.458 1.00 90.62 287 TYR A N 1
ATOM 2212 C CA . TYR A 1 287 ? 30.386 6.896 -3.952 1.00 90.62 287 TYR A CA 1
ATOM 2213 C C . TYR A 1 287 ? 29.316 5.832 -3.679 1.00 90.62 287 TYR A C 1
ATOM 2215 O O . TYR A 1 287 ? 28.194 6.164 -3.291 1.00 90.62 287 TYR A O 1
ATOM 2223 N N . ARG A 1 288 ? 29.657 4.549 -3.828 1.00 91.44 288 ARG A N 1
ATOM 2224 C CA . ARG A 1 288 ? 28.779 3.414 -3.498 1.00 91.44 288 ARG A CA 1
ATOM 2225 C C . ARG A 1 288 ? 28.386 3.406 -2.027 1.00 91.44 288 ARG A C 1
ATOM 2227 O O . ARG A 1 288 ? 27.201 3.357 -1.719 1.00 91.44 288 ARG A O 1
ATOM 2234 N N . VAL A 1 289 ? 29.358 3.546 -1.130 1.00 92.25 289 VAL A N 1
ATOM 2235 C CA . VAL A 1 289 ? 29.107 3.621 0.315 1.00 92.25 289 VAL A CA 1
ATOM 2236 C C . VAL A 1 289 ? 28.249 4.841 0.654 1.00 92.25 289 VAL A C 1
ATOM 2238 O O . VAL A 1 289 ? 27.239 4.707 1.340 1.00 92.25 289 VAL A O 1
ATOM 2241 N N . TYR A 1 290 ? 28.589 6.018 0.121 1.00 93.19 290 TYR A N 1
ATOM 2242 C CA . TYR A 1 290 ? 27.809 7.237 0.342 1.00 93.19 290 TYR A CA 1
ATOM 2243 C C . TYR A 1 290 ? 26.349 7.088 -0.117 1.00 93.19 290 TYR A C 1
ATOM 2245 O O . TYR A 1 290 ? 25.429 7.344 0.656 1.00 93.19 290 TYR A O 1
ATOM 2253 N N . SER A 1 291 ? 26.128 6.632 -1.354 1.00 91.50 291 SER A N 1
ATOM 2254 C CA . SER A 1 291 ? 24.779 6.445 -1.913 1.00 91.50 291 SER A CA 1
ATOM 2255 C C . SER A 1 291 ? 23.978 5.355 -1.190 1.00 91.50 291 SER A C 1
ATOM 2257 O O . SER A 1 291 ? 22.763 5.487 -1.045 1.00 91.50 291 SER A O 1
ATOM 2259 N N . ALA A 1 292 ? 24.637 4.325 -0.654 1.00 91.44 292 ALA A N 1
ATOM 2260 C CA . ALA A 1 292 ? 23.993 3.312 0.177 1.00 91.44 292 ALA A CA 1
ATOM 2261 C C . ALA A 1 292 ? 23.474 3.898 1.505 1.00 91.44 292 ALA A C 1
ATOM 2263 O O . ALA A 1 292 ? 22.304 3.721 1.848 1.00 91.44 292 ALA A O 1
ATOM 2264 N N . PHE A 1 293 ? 24.296 4.672 2.224 1.00 92.50 293 PHE A N 1
ATOM 2265 C CA . PHE A 1 293 ? 23.852 5.357 3.447 1.00 92.50 293 PHE A CA 1
ATOM 2266 C C . PHE A 1 293 ? 22.803 6.437 3.167 1.00 92.50 293 PHE A C 1
ATOM 2268 O O . PHE A 1 293 ? 21.863 6.604 3.944 1.00 92.50 293 PHE A O 1
ATOM 2275 N N . TYR A 1 294 ? 22.916 7.136 2.037 1.00 92.88 294 TYR A N 1
ATOM 2276 C CA . TYR A 1 294 ? 21.888 8.073 1.598 1.00 92.88 294 TYR A CA 1
ATOM 2277 C C . TYR A 1 294 ? 20.551 7.363 1.332 1.00 92.88 294 TYR A C 1
ATOM 2279 O O . TYR A 1 294 ? 19.503 7.859 1.734 1.00 92.88 294 TYR A O 1
ATOM 2287 N N . THR A 1 295 ? 20.575 6.156 0.763 1.00 91.44 295 THR A N 1
ATOM 2288 C CA . THR A 1 295 ? 19.370 5.332 0.571 1.00 91.44 295 THR A CA 1
ATOM 2289 C C . THR A 1 295 ? 18.721 4.944 1.904 1.00 91.44 295 THR A C 1
ATOM 2291 O O . THR A 1 295 ? 17.501 5.035 2.030 1.00 91.44 295 THR A O 1
ATOM 2294 N N . LEU A 1 296 ? 19.507 4.591 2.933 1.00 92.38 296 LEU A N 1
ATOM 2295 C CA . LEU A 1 296 ? 18.977 4.360 4.288 1.00 92.38 296 LEU A CA 1
ATOM 2296 C C . LEU A 1 296 ? 18.308 5.609 4.866 1.00 92.38 296 LEU A C 1
ATOM 2298 O O . LEU A 1 296 ? 17.248 5.515 5.485 1.00 92.38 296 LEU A O 1
ATOM 2302 N N . TYR A 1 297 ? 18.913 6.780 4.654 1.00 92.25 297 TYR A N 1
ATOM 2303 C CA . TYR A 1 297 ? 18.313 8.047 5.056 1.00 92.25 297 TYR A CA 1
ATOM 2304 C C . TYR A 1 297 ? 16.967 8.260 4.353 1.00 92.25 297 TYR A C 1
ATOM 2306 O O . TYR A 1 297 ? 15.971 8.510 5.029 1.00 92.25 297 TYR A O 1
ATOM 2314 N N . ILE A 1 298 ? 16.895 8.070 3.030 1.00 89.56 298 ILE A N 1
ATOM 2315 C CA . ILE A 1 298 ? 15.634 8.166 2.279 1.00 89.56 298 ILE A CA 1
ATOM 2316 C C . ILE A 1 298 ? 14.587 7.188 2.831 1.00 89.56 298 ILE A C 1
ATOM 2318 O O . ILE A 1 298 ? 13.480 7.617 3.162 1.00 89.56 298 ILE A O 1
ATOM 2322 N N . ALA A 1 299 ? 14.944 5.918 3.034 1.00 88.69 299 ALA A N 1
ATOM 2323 C CA . ALA A 1 299 ? 14.061 4.910 3.624 1.00 88.69 299 ALA A CA 1
ATOM 2324 C C . ALA A 1 299 ? 13.487 5.365 4.983 1.00 88.69 299 ALA A C 1
ATOM 2326 O O . ALA A 1 299 ? 12.276 5.309 5.215 1.00 88.69 299 ALA A O 1
ATOM 2327 N N . ALA A 1 300 ? 14.342 5.895 5.862 1.00 89.75 300 ALA A N 1
ATOM 2328 C CA . ALA A 1 300 ? 13.938 6.419 7.161 1.00 89.75 300 ALA A CA 1
ATOM 2329 C C . ALA A 1 300 ? 12.998 7.634 7.038 1.00 89.75 300 ALA A C 1
ATOM 2331 O O . ALA A 1 300 ? 12.019 7.724 7.779 1.00 89.75 300 ALA A O 1
ATOM 2332 N N . THR A 1 301 ? 13.237 8.541 6.083 1.00 88.44 301 THR A N 1
ATOM 2333 C CA . THR A 1 301 ? 12.368 9.715 5.866 1.00 88.44 301 THR A CA 1
ATOM 2334 C C . THR A 1 301 ? 10.979 9.372 5.327 1.00 88.44 301 THR A C 1
ATOM 2336 O O . THR A 1 301 ? 10.054 10.155 5.533 1.00 88.44 301 THR A O 1
ATOM 2339 N N . VAL A 1 302 ? 10.804 8.216 4.678 1.00 84.44 302 VAL A N 1
ATOM 2340 C CA . VAL A 1 302 ? 9.491 7.737 4.213 1.00 84.44 302 VAL A CA 1
ATOM 2341 C C . VAL A 1 302 ? 8.677 7.161 5.374 1.00 84.44 302 VAL A C 1
ATOM 2343 O O . VAL A 1 302 ? 7.506 7.497 5.537 1.00 84.44 302 VAL A O 1
ATOM 2346 N N . ILE A 1 303 ? 9.289 6.316 6.208 1.00 85.94 303 ILE A N 1
ATOM 2347 C CA . ILE A 1 303 ? 8.552 5.533 7.211 1.00 85.94 303 ILE A CA 1
ATOM 2348 C C . ILE A 1 303 ? 8.460 6.207 8.577 1.00 85.94 303 ILE A C 1
ATOM 2350 O O . ILE A 1 303 ? 7.388 6.187 9.190 1.00 85.94 303 ILE A O 1
ATOM 2354 N N . LEU A 1 304 ? 9.550 6.796 9.079 1.00 88.62 304 LEU A N 1
ATOM 2355 C CA . LEU A 1 304 ? 9.575 7.340 10.440 1.00 88.62 304 LEU A CA 1
ATOM 2356 C C . LEU A 1 304 ? 8.496 8.405 10.682 1.00 88.62 304 LEU A C 1
ATOM 2358 O O . LEU A 1 304 ? 7.883 8.354 11.747 1.00 88.62 304 LEU A O 1
ATOM 2362 N N . PRO A 1 305 ? 8.178 9.316 9.737 1.00 87.81 305 PRO A N 1
ATOM 2363 C CA . PRO A 1 305 ? 7.092 10.271 9.945 1.00 87.81 305 PRO A CA 1
ATOM 2364 C C . PRO A 1 305 ? 5.720 9.609 10.104 1.00 87.81 305 PRO A C 1
ATOM 2366 O O . PRO A 1 305 ? 4.904 10.090 10.888 1.00 87.81 305 PRO A O 1
ATOM 2369 N N . VAL A 1 306 ? 5.457 8.510 9.389 1.00 84.75 306 VAL A N 1
ATOM 2370 C CA . VAL A 1 306 ? 4.185 7.777 9.492 1.00 84.75 306 VAL A CA 1
ATOM 2371 C C . VAL A 1 306 ? 4.109 7.034 10.813 1.00 84.75 306 VAL A C 1
ATOM 2373 O O . VAL A 1 306 ? 3.118 7.172 11.522 1.00 84.75 306 VAL A O 1
ATOM 2376 N N . ILE A 1 307 ? 5.174 6.314 11.182 1.00 87.75 307 ILE A N 1
ATOM 2377 C CA . ILE A 1 307 ? 5.261 5.650 12.488 1.00 87.75 307 ILE A CA 1
ATOM 2378 C C . ILE A 1 307 ? 5.053 6.677 13.597 1.00 87.75 307 ILE A C 1
ATOM 2380 O O . ILE A 1 307 ? 4.245 6.452 14.488 1.00 87.75 307 ILE A O 1
ATOM 2384 N N . TRP A 1 308 ? 5.729 7.823 13.529 1.00 87.12 308 TRP A N 1
ATOM 2385 C CA . TRP A 1 308 ? 5.595 8.876 14.527 1.00 87.12 308 TRP A CA 1
ATOM 2386 C C . TRP A 1 308 ? 4.155 9.388 14.638 1.00 87.12 308 TRP A C 1
ATOM 2388 O O . TRP A 1 308 ? 3.632 9.467 15.745 1.00 87.12 308 TRP A O 1
ATOM 2398 N N . ARG A 1 309 ? 3.485 9.667 13.511 1.00 83.75 309 ARG A N 1
ATOM 2399 C CA . ARG A 1 309 ? 2.076 10.102 13.497 1.00 83.75 309 ARG A CA 1
ATOM 2400 C C . ARG A 1 309 ? 1.125 9.051 14.070 1.00 83.75 309 ARG A C 1
ATOM 2402 O O . ARG A 1 309 ? 0.227 9.413 14.810 1.00 83.75 309 ARG A O 1
ATOM 2409 N N . GLU A 1 310 ? 1.343 7.771 13.783 1.00 82.69 310 GLU A N 1
ATOM 2410 C CA . GLU A 1 310 ? 0.563 6.660 14.360 1.00 82.69 310 GLU A CA 1
ATOM 2411 C C . GLU A 1 310 ? 0.909 6.382 15.830 1.00 82.69 310 GLU A C 1
ATOM 2413 O O . GLU A 1 310 ? 0.178 5.681 16.540 1.00 82.69 310 GLU A O 1
ATOM 2418 N N . LEU A 1 311 ? 2.059 6.880 16.296 1.00 79.19 311 LEU A N 1
ATOM 2419 C CA . LEU A 1 311 ? 2.454 6.775 17.690 1.00 79.19 311 LEU A CA 1
ATOM 2420 C C . LEU A 1 311 ? 1.932 7.933 18.557 1.00 79.19 311 LEU A C 1
ATOM 2422 O O . LEU A 1 311 ? 1.862 7.781 19.783 1.00 79.19 311 LEU A O 1
ATOM 2426 N N . GLN A 1 312 ? 1.575 9.0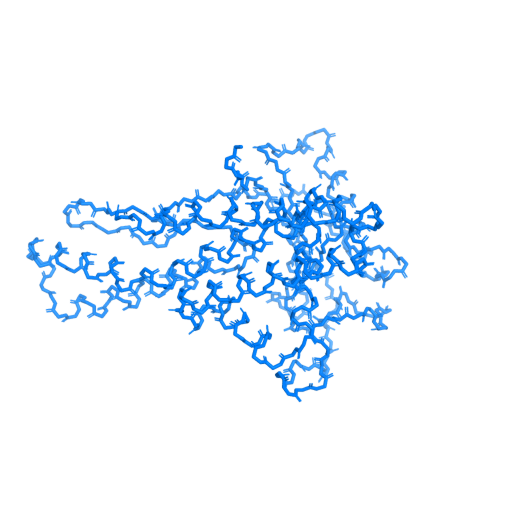60 17.944 1.00 71.00 312 GLN A N 1
ATOM 2427 C CA . GLN A 1 312 ? 0.978 10.192 18.639 1.00 71.00 312 GLN A CA 1
ATOM 2428 C C . GLN A 1 312 ? -0.503 9.907 18.969 1.00 71.00 312 GLN A C 1
ATOM 2430 O O . GLN A 1 312 ? -1.196 9.309 18.147 1.00 71.00 312 GLN A O 1
ATOM 2435 N N . PRO A 1 313 ? -0.966 10.250 20.186 1.00 51.56 313 PRO A N 1
ATOM 2436 C CA . PRO A 1 313 ? -2.360 10.093 20.607 1.00 51.56 313 PRO A CA 1
ATOM 2437 C C . PRO A 1 313 ? -3.319 11.072 19.913 1.00 51.56 313 PRO A C 1
ATOM 2439 O O . PRO A 1 313 ? -2.892 12.208 19.607 1.00 51.56 313 PRO A O 1
#

Secondary structure (DSSP, 8-state):
------EEEEEEEEE-S----------TTSSS-SS------SS-SSSSTTS-EEE-SSSS-EEEEESSSSEEEEEEEEESSSPPPSTTSHHHHHH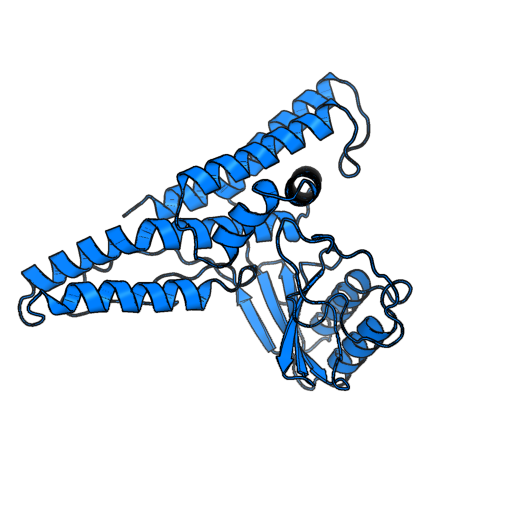HHHHHHHS-TTT-HHHHHHHHHHHHH-SS-EEEEE--B-------TT----GGGT-B--GGG-HHHHHHHHHHHHHHHHHTTS-TT-HHHHHHHHHHHHHHHHHHHHHHHHHHHHHHHHHT--SHHHHHHHHHHHHHHHT-THHHHHHHHHHTT----HHHHHHHHHHHHHHHHHHHHHT--SSS----HHHHHHHHHHHHHHHHHHHHHHHHHHH--

Solvent-accessible surface area (backbone atoms only — not comparable to full-atom values): 17272 Å² total; per-residue (Å²): 125,78,81,76,78,34,27,30,41,36,46,50,60,38,81,50,76,70,74,84,67,93,67,68,90,62,54,66,88,33,88,61,65,93,68,81,69,89,70,85,39,82,85,39,72,52,96,53,63,103,41,80,43,78,31,57,61,22,79,16,38,30,39,37,37,70,80,50,68,41,35,29,43,33,36,39,34,42,71,44,92,64,79,61,50,64,92,80,45,47,34,58,52,53,46,52,52,19,50,42,48,42,30,35,58,93,71,24,46,41,31,27,54,44,53,54,49,35,58,71,70,45,90,69,80,53,65,45,79,37,57,74,37,76,61,65,79,74,84,57,83,99,55,83,74,62,38,70,80,34,41,32,51,45,65,88,53,61,45,65,61,58,48,28,54,50,50,50,53,51,45,53,60,50,51,74,79,44,57,82,88,39,67,72,48,43,54,50,43,52,53,53,38,57,60,70,45,40,41,45,48,40,40,44,45,45,49,19,50,51,51,48,51,36,44,50,40,86,46,58,53,33,36,31,41,34,51,23,42,52,58,45,38,67,70,33,45,69,55,32,50,52,58,49,28,37,55,71,66,75,46,55,45,50,69,59,52,52,52,53,52,52,50,27,47,51,44,25,29,48,31,34,65,69,53,70,30,87,62,47,70,71,76,54,72,69,55,22,51,50,52,24,57,49,31,46,50,52,55,46,58,63,45,50,61,49,52,50,54,66,69,48,113

Radius of gyration: 21.36 Å; Cα contacts (8 Å, |Δi|>4): 483; chains: 1; bounding box: 60×43×59 Å

Foldseek 3Di:
DQPFFKKKWWKWKFFAAFDDDPDDDPALPDPDQPDQQQDPLPRPLDSDPPDWDWFQQFLFIWIWDDPDRGMIMIIDIGTDDDQDDVVVPPNLVSQLRRLCRRQPCVRNVNNNVRSNCRSVVDPDIDMDIAGWDFADQDPDFLDDDAFVRGTGAQCPLVCRVVLRVVLVVLLVVLPVVFDSVDRVSVVVSSVVSLVVSLLLSLLQRLLRQLVRCLSSPPDLLSVLLVVLLSVQCSVTDCSVVVNVCSSVSNDSHPVVSVVSLVNSLVSSLVCLLVQVDPSHHDDDSVVSNVSSVVSVVVSCSRRVVSSVSSVDD

pLDDT: mean 86.22, std 11.56, range [34.03, 96.69]

Mean predicted aligned error: 6.57 Å